Protein AF-A0A6I0V7T2-F1 (afdb_monomer_lite)

Secondary structure (DSSP, 8-state):
-----PEEE---HHHHHHHHHHHHHHHTT--SHHHHHHHHHHHHHGGGS-HHHHHHHHHHHHHHHHTT-TTTHHHHHHHHHHHHHPPP----SEEE-HHHHHHHHHHHHHHHTTS--HHHHHHHHS--TTS-HHHHHHHHHHHHHTT-SPTTPPPPSS------S----HHHHHHHHHHHHT--

Sequence (184 aa):
MTEKKRTLLDIDPADRARLLASATAYAAGRRTYVVGAVSDVIAANAGRLDAAAREALTDAIRPAADAGDPIDAPAWTRALAALETAAPDGSDGLDGSPVDLRILLFCAFRHDMGGDAGLWTRLLDDPPEEIDGQWRAISARDLYEAGYAPQGAPEPPIQHLEPLGDAGDPAWADVYMALVGGGR

Radius of gyration: 17.02 Å; chains: 1; bounding box: 51×34×42 Å

Organism: Bifidobacterium adolescentis (NCBI:txid1680)

Foldseek 3Di:
DDPPPWAFAFDAQVLVLLLLLQLLLLLQPPLDPLLQLSLVQLLVCLLAHDPVSLVSSLVSLVVSLVVVDVRRNVSSVSSNVSNVDPHHDNDGGTTHDLVSVLSSNVSSLLSCVVHDCVSLVVCLVPPDPSCDLVSLLVSLQSCQQAQLADVPHDDRPDDDHDHPHHPPDVSSNVSSCSSRVVND

Structure (mmCIF, N/CA/C/O backbone):
data_AF-A0A6I0V7T2-F1
#
_entry.id   AF-A0A6I0V7T2-F1
#
loop_
_atom_site.group_PDB
_atom_site.id
_atom_site.type_symbol
_atom_site.label_atom_id
_atom_site.label_alt_id
_atom_site.label_comp_id
_atom_site.label_asym_id
_atom_site.label_entity_id
_atom_site.label_seq_id
_atom_site.pdbx_PDB_ins_code
_atom_site.Cartn_x
_atom_site.Cartn_y
_atom_site.Cartn_z
_atom_site.occupancy
_atom_site.B_iso_or_equiv
_atom_site.auth_seq_id
_atom_site.auth_comp_id
_atom_site.auth_asym_id
_atom_site.auth_atom_id
_atom_site.pdbx_PDB_model_num
ATOM 1 N N . MET A 1 1 ? -30.553 -6.649 -2.762 1.00 31.23 1 MET A N 1
ATOM 2 C CA . MET A 1 1 ? -29.309 -6.251 -2.081 1.00 31.23 1 MET A CA 1
ATOM 3 C C . MET A 1 1 ? -28.255 -7.219 -2.580 1.00 31.23 1 MET A C 1
ATOM 5 O O . MET A 1 1 ? -28.242 -8.361 -2.153 1.00 31.23 1 MET A O 1
ATOM 9 N N . THR A 1 2 ? -27.537 -6.851 -3.635 1.00 33.28 2 THR A N 1
ATOM 10 C CA . THR A 1 2 ? -26.482 -7.693 -4.207 1.00 33.28 2 THR A CA 1
ATOM 11 C C . THR A 1 2 ? -25.285 -7.555 -3.283 1.00 33.28 2 THR A C 1
ATOM 13 O O . THR A 1 2 ? -24.769 -6.447 -3.134 1.00 33.28 2 THR A O 1
ATOM 16 N N . GLU A 1 3 ? -24.885 -8.635 -2.614 1.00 36.31 3 GLU A N 1
ATOM 17 C CA . GLU A 1 3 ? -23.577 -8.690 -1.966 1.00 36.31 3 GLU A CA 1
ATOM 18 C C . GLU A 1 3 ? -22.543 -8.290 -3.022 1.00 36.31 3 GLU A C 1
ATOM 20 O O . GLU A 1 3 ? -22.391 -8.958 -4.048 1.00 36.31 3 GLU A O 1
ATOM 25 N N . LYS A 1 4 ? -21.891 -7.136 -2.831 1.00 42.34 4 LYS A N 1
ATOM 26 C CA . LYS A 1 4 ? -20.688 -6.809 -3.593 1.00 42.34 4 LYS A CA 1
ATOM 27 C C . LYS A 1 4 ? -19.729 -7.956 -3.313 1.00 42.34 4 LYS A C 1
ATOM 29 O O . LYS A 1 4 ? -19.344 -8.137 -2.162 1.00 42.34 4 LYS A O 1
ATOM 34 N N . LYS A 1 5 ? -19.397 -8.732 -4.344 1.00 41.09 5 LYS A N 1
ATOM 35 C CA . LYS A 1 5 ? -18.365 -9.766 -4.295 1.00 41.09 5 LYS A CA 1
ATOM 36 C C . LYS A 1 5 ? -17.092 -9.074 -3.795 1.00 41.09 5 LYS A C 1
ATOM 38 O O . LYS A 1 5 ? -16.483 -8.303 -4.533 1.00 41.09 5 LYS A O 1
ATOM 43 N N . ARG A 1 6 ? -16.792 -9.222 -2.504 1.00 52.28 6 ARG A N 1
ATOM 44 C CA . ARG A 1 6 ? -15.553 -8.725 -1.908 1.00 52.28 6 ARG A CA 1
ATOM 45 C C . ARG A 1 6 ? -14.424 -9.415 -2.652 1.00 52.28 6 ARG A C 1
ATOM 47 O O . ARG A 1 6 ? -14.445 -10.637 -2.789 1.00 52.28 6 ARG A O 1
ATOM 54 N N . THR A 1 7 ? -13.564 -8.612 -3.262 1.00 61.31 7 THR A N 1
ATOM 55 C CA . THR A 1 7 ? -12.438 -9.125 -4.037 1.00 61.31 7 THR A CA 1
ATOM 56 C C . THR A 1 7 ? -11.318 -9.325 -3.033 1.00 61.31 7 THR A C 1
ATOM 58 O O . THR A 1 7 ? -11.009 -8.417 -2.265 1.00 61.31 7 THR A O 1
ATOM 61 N N . LEU A 1 8 ? -10.845 -10.563 -2.936 1.00 73.19 8 LEU A N 1
ATOM 62 C CA . LEU A 1 8 ? -9.802 -10.956 -2.006 1.00 73.19 8 LEU A CA 1
ATOM 63 C C . LEU A 1 8 ? -8.511 -11.064 -2.805 1.00 73.19 8 LEU A C 1
ATOM 65 O O . LEU A 1 8 ? -8.434 -11.895 -3.708 1.00 73.19 8 LEU A O 1
ATOM 69 N N . LEU A 1 9 ? -7.521 -10.249 -2.462 1.00 82.38 9 LEU A N 1
ATOM 70 C CA . LEU A 1 9 ? -6.174 -10.411 -2.989 1.00 82.38 9 LEU A CA 1
ATOM 71 C C . LEU A 1 9 ? -5.479 -11.510 -2.173 1.00 82.38 9 LEU A C 1
ATOM 73 O O . LEU A 1 9 ? -5.343 -11.384 -0.952 1.00 82.38 9 LEU A O 1
ATOM 77 N N . ASP A 1 10 ? -5.129 -12.613 -2.833 1.00 86.75 10 ASP A N 1
ATOM 78 C CA . ASP A 1 10 ? -4.560 -13.806 -2.198 1.00 86.75 10 ASP A CA 1
ATOM 79 C C . ASP A 1 10 ? -3.073 -13.594 -1.888 1.00 86.75 10 ASP A C 1
ATOM 81 O O . ASP A 1 10 ? -2.231 -13.595 -2.782 1.00 86.75 10 ASP A O 1
ATOM 85 N N . ILE A 1 11 ? -2.768 -13.342 -0.616 1.00 88.94 11 ILE A N 1
ATOM 86 C CA . ILE A 1 11 ? -1.415 -13.109 -0.104 1.00 88.94 11 ILE A CA 1
ATOM 87 C C . ILE A 1 11 ? -1.279 -13.664 1.305 1.00 88.94 11 ILE A C 1
ATOM 89 O O . ILE A 1 11 ? -2.248 -13.723 2.075 1.00 88.94 11 ILE A O 1
ATOM 93 N N . ASP A 1 12 ? -0.044 -14.006 1.661 1.00 89.94 12 ASP A N 1
ATOM 94 C CA . ASP A 1 12 ? 0.271 -14.445 3.009 1.00 89.94 12 ASP A CA 1
ATOM 95 C C . ASP A 1 12 ? 0.157 -13.293 4.039 1.00 89.94 12 ASP A C 1
ATOM 97 O O . ASP A 1 12 ? 0.151 -12.104 3.688 1.00 89.94 12 ASP A O 1
ATOM 101 N N . PRO A 1 13 ? 0.044 -13.615 5.342 1.00 91.56 13 PRO A N 1
ATOM 102 C CA . PRO A 1 13 ? -0.099 -12.604 6.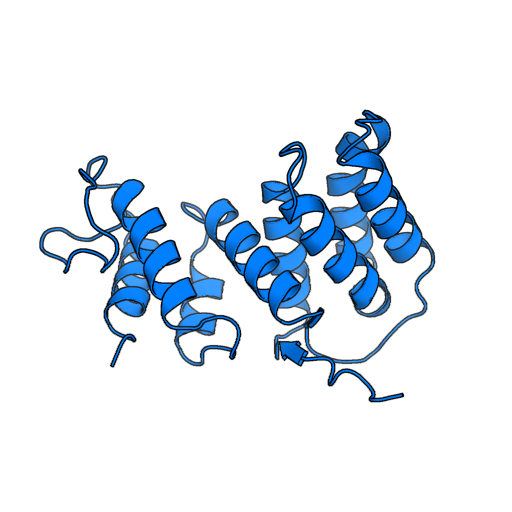387 1.00 91.56 13 PRO A CA 1
ATOM 103 C C . PRO A 1 13 ? 1.062 -11.602 6.490 1.00 91.56 13 PRO A C 1
ATOM 105 O O . PRO A 1 13 ? 0.829 -10.452 6.874 1.00 91.56 13 PRO A O 1
ATOM 108 N N . ALA A 1 14 ? 2.292 -12.012 6.168 1.00 91.94 14 ALA A N 1
ATOM 109 C CA . ALA A 1 14 ? 3.466 -11.148 6.258 1.00 91.94 14 ALA A CA 1
ATOM 110 C C . ALA A 1 14 ? 3.476 -10.129 5.111 1.00 91.94 14 ALA A C 1
ATOM 112 O O . ALA A 1 14 ? 3.674 -8.934 5.345 1.00 91.94 14 ALA A O 1
ATOM 113 N N . ASP A 1 15 ? 3.166 -10.580 3.898 1.00 93.00 15 ASP A N 1
ATOM 114 C CA . ASP A 1 15 ? 3.016 -9.730 2.721 1.00 93.00 15 ASP A CA 1
ATOM 115 C C . ASP A 1 15 ? 1.838 -8.765 2.883 1.00 93.00 15 ASP A C 1
ATOM 117 O O . ASP A 1 15 ? 1.954 -7.586 2.542 1.00 93.00 15 ASP A O 1
ATOM 121 N N . ARG A 1 16 ? 0.738 -9.206 3.509 1.00 95.06 16 ARG A N 1
ATOM 122 C CA . ARG A 1 16 ? -0.381 -8.327 3.881 1.00 95.06 16 ARG A CA 1
ATOM 123 C C . ARG A 1 16 ? 0.061 -7.195 4.800 1.00 95.06 16 ARG A C 1
ATOM 125 O O . ARG A 1 16 ? -0.236 -6.033 4.521 1.00 95.06 16 ARG A O 1
ATOM 132 N N . ALA A 1 17 ? 0.746 -7.520 5.895 1.00 95.94 17 ALA A N 1
ATOM 133 C CA . ALA A 1 17 ? 1.221 -6.515 6.842 1.00 95.94 17 ALA A CA 1
ATOM 134 C C . ALA A 1 17 ? 2.198 -5.536 6.172 1.00 95.94 17 ALA A C 1
ATOM 136 O O . ALA A 1 17 ? 2.074 -4.322 6.349 1.00 95.94 17 ALA A O 1
ATOM 137 N N . ARG A 1 18 ? 3.113 -6.054 5.344 1.00 95.50 18 ARG A N 1
ATOM 138 C CA . ARG A 1 18 ? 4.071 -5.252 4.579 1.00 95.50 18 ARG A CA 1
ATOM 139 C C . ARG A 1 18 ? 3.386 -4.306 3.593 1.00 95.50 18 ARG A C 1
ATOM 141 O O . ARG A 1 18 ? 3.686 -3.117 3.615 1.00 95.50 18 ARG A O 1
ATOM 148 N N . LEU A 1 19 ? 2.448 -4.792 2.776 1.00 96.94 19 LEU A N 1
ATOM 149 C CA . LEU A 1 19 ? 1.720 -3.957 1.812 1.00 96.94 19 LEU A CA 1
ATOM 150 C C . LEU A 1 19 ? 0.963 -2.822 2.502 1.00 96.94 19 LEU A C 1
ATOM 152 O O . LEU A 1 19 ? 1.024 -1.677 2.052 1.00 96.94 19 LEU A O 1
ATOM 156 N N . LEU A 1 20 ? 0.277 -3.122 3.609 1.00 98.06 20 LEU A N 1
ATOM 157 C CA . LEU A 1 20 ? -0.433 -2.106 4.383 1.00 98.06 20 LEU A CA 1
ATOM 158 C C . LEU A 1 20 ? 0.538 -1.075 4.967 1.00 98.06 20 LEU A C 1
ATOM 160 O O . LEU A 1 20 ? 0.247 0.120 4.913 1.00 98.06 20 LEU A O 1
ATOM 164 N N . ALA A 1 21 ? 1.694 -1.506 5.478 1.00 97.69 21 ALA A N 1
ATOM 165 C CA . ALA A 1 21 ? 2.711 -0.605 6.013 1.00 97.69 21 ALA A CA 1
ATOM 166 C C . ALA A 1 21 ? 3.282 0.323 4.928 1.00 97.69 21 ALA A C 1
ATOM 168 O O . ALA A 1 21 ? 3.245 1.545 5.095 1.00 97.69 21 ALA A O 1
ATOM 169 N N . SER A 1 22 ? 3.720 -0.226 3.791 1.00 98.00 22 SER A N 1
ATOM 170 C CA . SER A 1 22 ? 4.265 0.556 2.675 1.00 98.00 22 SER A CA 1
ATOM 171 C C . SER A 1 22 ? 3.238 1.533 2.101 1.00 98.00 22 SER A C 1
ATOM 173 O O . SER A 1 22 ? 3.535 2.711 1.890 1.00 98.00 22 SER A O 1
ATOM 175 N N . ALA A 1 23 ? 1.993 1.087 1.904 1.00 98.25 23 ALA A N 1
ATOM 176 C CA . ALA A 1 23 ? 0.929 1.958 1.415 1.00 98.25 23 ALA A CA 1
ATOM 177 C C . ALA A 1 23 ? 0.589 3.080 2.406 1.00 98.25 23 ALA A C 1
ATOM 179 O O . ALA A 1 23 ? 0.373 4.220 1.989 1.00 98.25 23 ALA A O 1
ATOM 180 N N . THR A 1 24 ? 0.583 2.782 3.709 1.00 98.19 24 THR A N 1
ATOM 181 C CA . THR A 1 24 ? 0.372 3.780 4.769 1.00 98.19 24 THR A CA 1
ATOM 182 C C . THR A 1 24 ? 1.477 4.827 4.757 1.00 98.19 24 THR A C 1
ATOM 184 O O . THR A 1 24 ? 1.182 6.022 4.734 1.00 98.19 24 THR A O 1
ATOM 187 N N . ALA A 1 25 ? 2.739 4.395 4.701 1.00 96.50 25 ALA A N 1
ATOM 188 C CA . ALA A 1 25 ? 3.891 5.288 4.654 1.00 96.50 25 ALA A CA 1
ATOM 189 C C . ALA A 1 25 ? 3.869 6.194 3.412 1.00 96.50 25 ALA A C 1
ATOM 191 O O . ALA A 1 25 ? 4.212 7.373 3.498 1.00 96.50 25 ALA A O 1
ATOM 192 N N . TYR A 1 26 ? 3.407 5.681 2.267 1.00 96.00 26 TYR A N 1
ATOM 193 C CA . TYR A 1 26 ? 3.203 6.498 1.072 1.00 96.00 26 TYR A CA 1
ATOM 194 C C . TYR A 1 26 ? 2.081 7.529 1.227 1.00 96.00 26 TYR A C 1
ATOM 196 O O . TYR A 1 26 ? 2.205 8.661 0.748 1.00 96.00 26 TYR A O 1
ATOM 204 N N . ALA A 1 27 ? 0.948 7.106 1.793 1.00 95.88 27 ALA A N 1
ATOM 205 C CA . ALA A 1 27 ? -0.288 7.877 1.829 1.00 95.88 27 ALA A CA 1
ATOM 206 C C . ALA A 1 27 ? -0.276 8.964 2.913 1.00 95.88 27 ALA A C 1
ATOM 208 O O . ALA A 1 27 ? -0.905 10.010 2.729 1.00 95.88 27 ALA A O 1
ATOM 209 N N . ALA A 1 28 ? 0.435 8.739 4.019 1.00 90.19 28 ALA A N 1
ATOM 210 C CA . ALA A 1 28 ? 0.504 9.661 5.144 1.00 90.19 28 ALA A CA 1
ATOM 211 C C . ALA A 1 28 ? 0.914 11.081 4.702 1.00 90.19 28 ALA A C 1
ATOM 213 O O . ALA A 1 28 ? 1.941 11.293 4.058 1.00 90.19 28 ALA A O 1
ATOM 214 N N . GLY A 1 29 ? 0.080 12.074 5.033 1.00 82.50 29 GLY A N 1
ATOM 215 C CA . GLY A 1 29 ? 0.330 13.493 4.753 1.00 82.50 29 GLY A CA 1
ATOM 216 C C . GLY A 1 29 ? 0.114 13.936 3.300 1.00 82.50 29 GLY A C 1
ATOM 217 O O . GLY A 1 29 ? 0.312 15.116 2.987 1.00 82.50 29 GLY A O 1
ATOM 218 N N . ARG A 1 30 ? -0.308 13.036 2.398 1.00 88.62 30 ARG A N 1
ATOM 219 C CA . ARG A 1 30 ? -0.533 13.390 0.988 1.00 88.62 30 ARG A CA 1
ATOM 220 C C . ARG A 1 30 ? -1.806 14.192 0.745 1.00 88.62 30 ARG A C 1
ATOM 222 O O . ARG A 1 30 ? -1.837 14.884 -0.269 1.00 88.62 30 ARG A O 1
ATOM 229 N N . ARG A 1 31 ? -2.818 14.152 1.624 1.00 89.06 31 ARG A N 1
ATOM 230 C CA . ARG A 1 31 ? -4.053 14.954 1.484 1.00 89.06 31 ARG A CA 1
ATOM 231 C C . ARG A 1 31 ? -4.784 14.724 0.161 1.00 89.06 31 ARG A C 1
ATOM 233 O O . ARG A 1 31 ? -5.211 15.660 -0.513 1.00 89.06 31 ARG A O 1
ATOM 240 N N . THR A 1 32 ? -4.900 13.458 -0.241 1.00 91.12 32 THR A N 1
ATOM 241 C CA . THR A 1 32 ? -5.579 13.053 -1.485 1.00 91.12 32 THR A CA 1
ATOM 242 C C . THR A 1 32 ? -6.436 11.805 -1.284 1.00 91.12 32 THR A C 1
ATOM 244 O O . THR A 1 32 ? -6.389 11.163 -0.238 1.00 91.12 32 THR A O 1
ATOM 247 N N . TYR A 1 33 ? -7.186 11.425 -2.323 1.00 90.44 33 TYR A N 1
ATOM 248 C CA . TYR A 1 33 ? -8.061 10.247 -2.342 1.00 90.44 33 TYR A CA 1
ATOM 249 C C . TYR A 1 33 ? -7.377 8.936 -1.911 1.00 90.44 33 TYR A C 1
ATOM 251 O O . TYR A 1 33 ? -8.059 8.031 -1.434 1.00 90.44 33 TYR A O 1
ATOM 259 N N . VAL A 1 34 ? -6.048 8.834 -2.033 1.00 95.38 34 VAL A N 1
ATOM 260 C CA . VAL A 1 34 ? -5.292 7.641 -1.620 1.00 95.38 34 VAL A CA 1
ATOM 261 C C . VAL A 1 34 ? -5.404 7.367 -0.121 1.00 95.38 34 VAL A C 1
ATOM 263 O O . VAL A 1 34 ? -5.390 6.213 0.286 1.00 95.38 34 VAL A O 1
ATOM 266 N N . VAL A 1 35 ? -5.572 8.414 0.693 1.00 96.31 35 VAL A N 1
ATOM 267 C CA . VAL A 1 35 ? -5.723 8.298 2.149 1.00 96.31 35 VAL A CA 1
ATOM 268 C C . VAL A 1 35 ? -7.022 7.580 2.505 1.00 96.31 35 VAL A C 1
ATOM 270 O O . VAL A 1 35 ? -7.019 6.692 3.353 1.00 96.31 35 VAL A O 1
ATOM 273 N N . GLY A 1 36 ? -8.116 7.907 1.810 1.00 96.00 36 GLY A N 1
ATOM 274 C CA . GLY A 1 36 ? -9.393 7.210 1.968 1.00 96.00 36 GLY A CA 1
ATOM 275 C C . GLY A 1 36 ? -9.285 5.732 1.598 1.00 96.00 36 GLY A C 1
ATOM 276 O O . GLY A 1 36 ? -9.615 4.882 2.417 1.00 96.00 36 GLY A O 1
ATOM 277 N N . ALA A 1 37 ? -8.743 5.436 0.413 1.00 96.88 37 ALA A N 1
ATOM 278 C CA . ALA A 1 37 ? -8.587 4.064 -0.073 1.00 96.88 37 ALA A CA 1
ATOM 279 C C . ALA A 1 37 ? -7.725 3.199 0.864 1.00 96.88 37 ALA A C 1
ATOM 281 O O . ALA A 1 37 ? -8.128 2.104 1.251 1.00 96.88 37 ALA A O 1
ATOM 282 N N . VAL A 1 38 ? -6.554 3.700 1.273 1.00 98.25 38 VAL A N 1
ATOM 283 C CA . VAL A 1 38 ? -5.649 2.968 2.171 1.00 98.25 38 VAL A CA 1
ATOM 284 C C . VAL A 1 38 ? -6.276 2.785 3.555 1.00 98.25 38 VAL A C 1
ATOM 286 O O . VAL A 1 38 ? -6.237 1.681 4.094 1.00 98.25 38 VAL A O 1
ATOM 289 N N . SER A 1 39 ? -6.910 3.824 4.112 1.00 97.81 39 SER A N 1
ATOM 290 C CA . SER A 1 39 ? -7.623 3.729 5.393 1.00 97.81 39 SER A CA 1
ATOM 291 C C . SER A 1 39 ? -8.736 2.678 5.365 1.00 97.81 39 SER A C 1
ATOM 293 O O . SER A 1 39 ? -8.825 1.858 6.280 1.00 97.81 39 SER A O 1
ATOM 295 N N . ASP A 1 40 ? -9.554 2.660 4.311 1.00 97.62 40 ASP A N 1
ATOM 296 C CA . ASP A 1 40 ? -10.683 1.738 4.208 1.00 97.62 40 ASP A CA 1
ATOM 297 C C . ASP A 1 40 ? -10.205 0.276 4.093 1.00 97.62 40 ASP A C 1
ATOM 299 O O . ASP A 1 40 ? -10.788 -0.609 4.726 1.00 97.62 40 ASP A O 1
ATOM 303 N N . VAL A 1 41 ? -9.097 0.015 3.383 1.00 98.00 41 VAL A N 1
ATOM 304 C CA . VAL A 1 41 ? -8.484 -1.327 3.335 1.00 98.00 41 VAL A CA 1
ATOM 305 C C . VAL A 1 41 ? -7.889 -1.720 4.691 1.00 98.00 41 VAL A C 1
ATOM 307 O O . VAL A 1 41 ? -8.094 -2.848 5.142 1.00 98.00 41 VAL A O 1
ATOM 310 N N . ILE A 1 42 ? -7.208 -0.810 5.395 1.00 98.19 42 ILE A N 1
ATOM 311 C CA . ILE A 1 42 ? -6.698 -1.083 6.751 1.00 98.19 42 ILE A CA 1
ATOM 312 C C . ILE A 1 42 ? -7.850 -1.426 7.696 1.00 98.19 42 ILE A C 1
ATOM 314 O O . ILE A 1 42 ? -7.790 -2.434 8.400 1.00 98.19 42 ILE A O 1
ATOM 318 N N . ALA A 1 43 ? -8.924 -0.637 7.675 1.00 97.94 43 ALA A N 1
ATOM 319 C CA . ALA A 1 43 ? -10.085 -0.863 8.524 1.00 97.94 43 ALA A CA 1
ATOM 320 C C . ALA A 1 43 ? -10.764 -2.211 8.234 1.00 97.94 43 ALA A C 1
ATOM 322 O O . ALA A 1 43 ? -11.142 -2.919 9.169 1.00 97.94 43 ALA A O 1
ATOM 323 N N . ALA A 1 44 ? -10.874 -2.598 6.958 1.00 96.88 44 ALA A N 1
ATOM 324 C CA . ALA A 1 44 ? -11.450 -3.881 6.554 1.00 96.88 44 ALA A CA 1
ATOM 325 C C . ALA A 1 44 ? -10.617 -5.092 7.008 1.00 96.88 44 ALA A C 1
ATOM 327 O O . ALA A 1 44 ? -11.177 -6.157 7.262 1.00 96.88 44 ALA A O 1
ATOM 328 N N . ASN A 1 45 ? -9.297 -4.931 7.140 1.00 97.44 45 ASN A N 1
ATOM 329 C CA . ASN A 1 45 ? -8.372 -6.023 7.451 1.00 97.44 45 ASN A CA 1
ATOM 330 C C . ASN A 1 45 ? -7.832 -5.994 8.882 1.00 97.44 45 ASN A C 1
ATOM 332 O O . ASN A 1 45 ? -7.097 -6.905 9.256 1.00 97.44 45 ASN A O 1
ATOM 336 N N . ALA A 1 46 ? -8.209 -5.009 9.702 1.00 97.75 46 ALA A N 1
ATOM 337 C CA . ALA A 1 46 ? -7.714 -4.852 11.068 1.00 97.75 46 ALA A CA 1
ATOM 338 C C . ALA A 1 46 ? -7.825 -6.147 11.893 1.00 97.75 46 ALA A C 1
ATOM 340 O O . ALA A 1 46 ? -6.882 -6.523 12.587 1.00 97.75 46 ALA A O 1
ATOM 341 N N . GLY A 1 47 ? -8.932 -6.884 11.745 1.00 97.12 47 GLY A N 1
ATOM 342 C CA . GLY A 1 47 ? -9.163 -8.177 12.399 1.00 97.12 47 GLY A CA 1
ATOM 343 C C . GLY A 1 47 ? -8.115 -9.250 12.077 1.00 97.12 47 GLY A C 1
ATOM 344 O O . GLY A 1 47 ? -7.799 -10.064 12.943 1.00 97.12 47 GLY A O 1
ATOM 345 N N . ARG A 1 48 ? -7.542 -9.206 10.869 1.00 96.25 48 ARG A N 1
ATOM 346 C CA . ARG A 1 48 ? -6.600 -10.192 10.306 1.00 96.25 48 ARG A CA 1
ATOM 347 C C . ARG A 1 48 ? -5.136 -9.894 10.611 1.00 96.25 48 ARG A C 1
ATOM 349 O O . ARG A 1 48 ? -4.251 -10.658 10.224 1.00 96.25 48 ARG A O 1
ATOM 356 N N . LEU A 1 49 ? -4.863 -8.755 11.236 1.00 97.00 49 LEU A N 1
ATOM 357 C CA . LEU A 1 49 ? -3.517 -8.345 11.606 1.00 97.00 49 LEU A CA 1
ATOM 358 C C . LEU A 1 49 ? -3.170 -8.869 12.992 1.00 97.00 49 LEU A C 1
ATOM 360 O O . LEU A 1 49 ? -3.990 -8.798 13.915 1.00 97.00 49 LEU A O 1
ATOM 364 N N . ASP A 1 50 ? -1.937 -9.353 13.133 1.00 95.31 50 ASP A N 1
ATOM 365 C CA . ASP A 1 50 ? -1.373 -9.656 14.440 1.00 95.31 50 ASP A CA 1
ATOM 366 C C . ASP A 1 50 ? -1.123 -8.374 15.253 1.00 95.31 50 ASP A C 1
ATOM 368 O O . ASP A 1 50 ? -1.247 -7.248 14.761 1.00 95.31 50 ASP A O 1
ATOM 372 N N . ALA A 1 51 ? -0.795 -8.545 16.534 1.00 95.50 51 ALA A N 1
ATOM 373 C CA . ALA A 1 51 ? -0.599 -7.421 17.441 1.00 95.50 51 ALA A CA 1
ATOM 374 C C . ALA A 1 51 ? 0.535 -6.482 16.993 1.00 95.50 51 ALA A C 1
ATOM 376 O O . ALA A 1 51 ? 0.382 -5.268 17.105 1.00 95.50 51 ALA A O 1
ATOM 377 N N . ALA A 1 52 ? 1.629 -7.025 16.450 1.00 96.62 52 ALA A N 1
ATOM 378 C CA . ALA A 1 52 ? 2.789 -6.236 16.043 1.00 96.62 52 ALA A CA 1
ATOM 379 C C . ALA A 1 52 ? 2.482 -5.387 14.800 1.00 96.62 52 ALA A C 1
ATOM 381 O O . ALA A 1 52 ? 2.808 -4.203 14.759 1.00 96.62 52 ALA A O 1
ATOM 382 N N . ALA A 1 53 ? 1.796 -5.960 13.809 1.00 97.06 53 ALA A N 1
ATOM 383 C CA . ALA A 1 53 ? 1.348 -5.242 12.623 1.00 97.06 53 ALA A CA 1
ATOM 384 C C . ALA A 1 53 ? 0.316 -4.157 12.973 1.00 97.06 53 ALA A C 1
ATOM 386 O O . ALA A 1 53 ? 0.382 -3.050 12.434 1.00 97.06 53 ALA A O 1
ATOM 387 N N . ARG A 1 54 ? -0.614 -4.440 13.901 1.00 97.88 54 ARG A N 1
ATOM 388 C CA . ARG A 1 54 ? -1.572 -3.435 14.393 1.00 97.88 54 ARG A CA 1
ATOM 389 C C . ARG A 1 54 ? -0.870 -2.275 15.089 1.00 97.88 54 ARG A C 1
ATOM 391 O O . ARG A 1 54 ? -1.220 -1.126 14.824 1.00 97.88 54 ARG A O 1
ATOM 398 N N . GLU A 1 55 ? 0.099 -2.562 15.954 1.00 97.75 55 GLU A N 1
ATOM 399 C CA . GLU A 1 55 ? 0.888 -1.545 16.657 1.00 97.75 55 GLU A CA 1
ATOM 400 C C . GLU A 1 55 ? 1.681 -0.684 15.665 1.00 97.75 55 GLU A C 1
ATOM 402 O O . GLU A 1 55 ? 1.531 0.536 15.661 1.00 97.75 55 GLU A O 1
ATOM 407 N N . ALA A 1 56 ? 2.408 -1.309 14.733 1.00 97.56 56 ALA A N 1
ATOM 408 C CA . ALA A 1 56 ? 3.193 -0.597 13.727 1.00 97.56 56 ALA A CA 1
ATOM 409 C C . ALA A 1 56 ? 2.338 0.327 12.838 1.00 97.56 56 ALA A C 1
ATOM 411 O O . ALA A 1 56 ? 2.715 1.473 12.589 1.00 97.56 56 ALA A O 1
ATOM 412 N N . LEU A 1 57 ? 1.170 -0.138 12.377 1.00 98.19 57 LEU A N 1
ATOM 413 C CA . LEU A 1 57 ? 0.247 0.703 11.606 1.00 98.19 57 LEU A CA 1
ATOM 414 C C . LEU A 1 57 ? -0.353 1.822 12.458 1.00 98.19 57 LEU A C 1
ATOM 416 O O . LEU A 1 57 ? -0.483 2.948 11.983 1.00 98.19 57 LEU A O 1
ATOM 420 N N . THR A 1 58 ? -0.695 1.533 13.713 1.00 97.94 58 THR A N 1
ATOM 421 C CA . THR A 1 58 ? -1.208 2.540 14.648 1.00 97.94 58 THR A CA 1
ATOM 422 C C . THR A 1 58 ? -0.202 3.675 14.818 1.00 97.94 58 THR A C 1
ATOM 424 O O . THR A 1 58 ? -0.569 4.843 14.674 1.00 97.94 58 THR A O 1
ATOM 427 N N . ASP A 1 59 ? 1.068 3.344 15.041 1.00 97.31 59 ASP A N 1
ATOM 428 C CA . ASP A 1 59 ? 2.141 4.323 15.202 1.00 97.31 59 ASP A CA 1
ATOM 429 C C . ASP A 1 59 ? 2.421 5.109 13.915 1.00 97.31 59 ASP A C 1
ATOM 431 O O . ASP A 1 59 ? 2.671 6.313 13.975 1.00 97.31 59 ASP A O 1
ATOM 435 N N . ALA A 1 60 ? 2.319 4.471 12.746 1.00 96.19 60 ALA A N 1
ATOM 436 C CA . ALA A 1 60 ? 2.484 5.145 11.458 1.00 96.19 60 ALA A CA 1
ATOM 437 C C . ALA A 1 60 ? 1.339 6.128 11.144 1.00 96.19 60 ALA A C 1
ATOM 439 O O . ALA A 1 60 ? 1.567 7.185 10.554 1.00 96.19 60 ALA A O 1
ATOM 440 N N . ILE A 1 61 ? 0.105 5.795 11.536 1.00 96.56 61 ILE A N 1
ATOM 441 C CA . ILE A 1 61 ? -1.095 6.587 11.230 1.00 96.56 61 ILE A CA 1
ATOM 442 C C . ILE A 1 61 ? -1.281 7.743 12.222 1.00 96.56 61 ILE A C 1
ATOM 444 O O . ILE A 1 61 ? -1.696 8.838 11.827 1.00 96.56 61 ILE A O 1
ATOM 448 N N . ARG A 1 62 ? -0.982 7.519 13.509 1.00 95.19 62 ARG A N 1
ATOM 449 C CA . ARG A 1 62 ? -1.286 8.454 14.604 1.00 95.19 62 ARG A CA 1
ATOM 450 C C . ARG A 1 62 ? -0.785 9.887 14.367 1.00 95.19 62 ARG A C 1
ATOM 452 O O . ARG A 1 62 ? -1.599 10.794 14.526 1.00 95.19 62 ARG A O 1
ATOM 459 N N . PRO A 1 63 ? 0.450 10.140 13.884 1.00 93.94 63 PRO A N 1
ATOM 460 C CA . PRO A 1 63 ? 0.905 11.503 13.606 1.00 93.94 63 PRO A CA 1
ATOM 461 C C . PRO A 1 63 ? 0.022 12.259 12.604 1.00 93.94 63 PRO A C 1
ATOM 463 O O . PRO A 1 63 ? -0.234 13.450 12.777 1.00 93.94 63 PRO A O 1
ATOM 466 N N . ALA A 1 64 ? -0.463 11.578 11.560 1.00 91.12 64 ALA A N 1
ATOM 467 C CA . ALA A 1 64 ? -1.321 12.186 10.546 1.00 91.12 64 ALA A CA 1
ATOM 468 C C . ALA A 1 64 ? -2.755 12.407 11.056 1.00 91.12 64 ALA A C 1
ATOM 470 O O . ALA A 1 64 ? -3.388 13.396 10.686 1.00 91.12 64 ALA A O 1
ATOM 471 N N . ALA A 1 65 ? -3.260 11.518 11.917 1.00 92.25 65 ALA A N 1
ATOM 472 C CA . ALA A 1 65 ? -4.550 11.702 12.578 1.00 92.25 65 ALA A CA 1
ATOM 473 C C . ALA A 1 65 ? -4.521 12.892 13.557 1.00 92.25 65 ALA A C 1
ATOM 475 O O . ALA A 1 65 ? -5.391 13.762 13.493 1.00 92.25 65 ALA A O 1
ATOM 476 N N . ASP A 1 66 ? -3.488 12.967 14.400 1.00 93.56 66 ASP A N 1
ATOM 477 C CA . ASP A 1 66 ? -3.337 13.986 15.448 1.00 93.56 66 ASP A CA 1
ATOM 478 C C . ASP A 1 66 ? -3.081 15.389 14.884 1.00 93.56 66 ASP A C 1
ATOM 480 O O . ASP A 1 66 ? -3.453 16.388 15.502 1.00 93.56 66 ASP A O 1
ATOM 484 N N . ALA A 1 67 ? -2.495 15.485 13.686 1.00 91.69 67 ALA A N 1
ATOM 485 C CA . ALA A 1 67 ? -2.345 16.754 12.977 1.00 91.69 67 ALA A CA 1
ATOM 486 C C . ALA A 1 67 ? -3.697 17.429 12.663 1.00 91.69 67 ALA A C 1
ATOM 488 O O . ALA A 1 67 ? -3.736 18.640 12.442 1.00 91.69 67 ALA A O 1
ATOM 489 N N . GLY A 1 68 ? -4.800 16.668 12.649 1.00 88.62 68 GLY A N 1
ATOM 490 C CA . GLY A 1 68 ? -6.154 17.206 12.528 1.00 88.62 68 GLY A CA 1
ATOM 491 C C . GLY A 1 68 ? -6.481 17.808 11.160 1.00 88.62 68 GLY A C 1
ATOM 492 O O . GLY A 1 68 ? -7.394 18.630 11.063 1.00 88.62 68 GLY A O 1
ATOM 493 N N . ASP A 1 69 ? -5.752 17.429 10.103 1.00 91.81 69 ASP A N 1
ATOM 494 C CA . ASP A 1 69 ? -6.051 17.892 8.747 1.00 91.81 69 ASP A CA 1
ATOM 495 C C . ASP A 1 69 ? -7.466 17.432 8.338 1.00 91.81 69 ASP A C 1
ATOM 497 O O . ASP A 1 69 ? -7.783 16.245 8.446 1.00 91.81 69 ASP A O 1
ATOM 501 N N . PRO A 1 70 ? -8.344 18.336 7.870 1.00 91.19 70 PRO A N 1
ATOM 502 C CA . PRO A 1 70 ? -9.746 18.010 7.622 1.00 91.19 70 PRO A CA 1
ATOM 503 C C . PRO A 1 70 ? -9.960 17.013 6.473 1.00 91.19 70 PRO A C 1
ATOM 505 O O . PRO A 1 70 ? -11.056 16.461 6.361 1.00 91.19 70 PRO A O 1
ATOM 508 N N . ILE A 1 71 ? -8.956 16.791 5.619 1.00 87.75 71 ILE A N 1
ATOM 509 C CA . ILE A 1 71 ? -9.003 15.812 4.528 1.00 87.75 71 ILE A CA 1
ATOM 510 C C . ILE A 1 71 ? -8.600 14.431 5.055 1.00 87.75 71 ILE A C 1
ATOM 512 O O . ILE A 1 71 ? -9.326 13.458 4.849 1.00 87.75 71 ILE A O 1
ATOM 516 N N . ASP A 1 72 ? -7.475 14.352 5.765 1.00 91.25 72 ASP A N 1
ATOM 517 C CA . ASP A 1 72 ? -6.864 13.073 6.146 1.00 91.25 72 ASP A CA 1
ATOM 518 C C . ASP A 1 72 ? -7.395 12.530 7.480 1.00 91.25 72 ASP A C 1
ATOM 520 O O . ASP A 1 72 ? -7.672 11.331 7.607 1.00 91.25 72 ASP A O 1
ATOM 524 N N . ALA A 1 73 ? -7.584 13.401 8.476 1.00 92.94 73 ALA A N 1
ATOM 525 C CA . ALA A 1 73 ? -7.898 12.998 9.845 1.00 92.94 73 ALA A CA 1
ATOM 526 C C . ALA A 1 73 ? -9.176 12.147 9.963 1.00 92.94 73 ALA A C 1
ATOM 528 O O . ALA A 1 73 ? -9.136 11.148 10.688 1.00 92.94 73 ALA A O 1
ATOM 529 N N . PRO A 1 74 ? -10.289 12.428 9.247 1.00 95.25 74 PRO A N 1
ATOM 530 C CA . PRO A 1 74 ? -11.478 11.580 9.322 1.00 95.25 74 PRO A CA 1
ATOM 531 C C . PRO A 1 74 ? -11.232 10.149 8.838 1.00 95.25 74 PRO A C 1
ATOM 533 O O . PRO A 1 74 ? -11.825 9.218 9.380 1.00 95.25 74 PRO A O 1
ATOM 536 N N . ALA A 1 75 ? -10.396 9.960 7.813 1.00 96.31 75 ALA A N 1
ATOM 537 C CA . ALA A 1 75 ? -10.063 8.632 7.310 1.00 96.31 75 ALA A CA 1
ATOM 538 C C . ALA A 1 75 ? -9.130 7.916 8.290 1.00 96.31 75 ALA A C 1
ATOM 540 O O . ALA A 1 75 ? -9.421 6.795 8.703 1.00 96.31 75 ALA A O 1
ATOM 541 N N . TRP A 1 76 ? -8.062 8.574 8.736 1.00 97.19 76 TRP A N 1
ATOM 542 C CA . TRP A 1 76 ? -7.113 7.969 9.668 1.00 97.19 76 TRP A CA 1
ATOM 543 C C . TRP A 1 76 ? -7.722 7.627 11.023 1.00 97.19 76 TRP A C 1
ATOM 545 O O . TRP A 1 76 ? -7.473 6.543 11.542 1.00 97.19 76 TRP A O 1
ATOM 555 N N . THR A 1 77 ? -8.620 8.464 11.539 1.00 97.00 77 THR A N 1
ATOM 556 C CA . THR A 1 77 ? -9.352 8.177 12.783 1.00 97.00 77 THR A CA 1
ATOM 557 C C . THR A 1 77 ? -10.187 6.898 12.674 1.00 97.00 77 THR A C 1
ATOM 559 O O . THR A 1 77 ? -10.233 6.111 13.618 1.00 97.00 77 THR A O 1
ATOM 562 N N . ARG A 1 78 ? -10.826 6.643 11.521 1.00 96.88 78 ARG A N 1
ATOM 563 C CA . ARG A 1 78 ? -11.585 5.398 11.308 1.00 96.88 78 ARG A CA 1
ATOM 564 C C . ARG A 1 78 ? -10.678 4.171 11.272 1.00 96.88 78 ARG A C 1
ATOM 566 O O . ARG A 1 78 ? -11.021 3.166 11.889 1.00 96.88 78 ARG A O 1
ATOM 573 N N . ALA A 1 79 ? -9.539 4.255 10.583 1.00 98.00 79 ALA A N 1
ATOM 574 C CA . ALA A 1 79 ? -8.568 3.163 10.544 1.00 98.00 79 ALA A CA 1
ATOM 575 C C . ALA A 1 79 ? -8.010 2.856 11.941 1.00 98.00 79 ALA A C 1
ATOM 577 O O . ALA A 1 79 ? -7.991 1.694 12.335 1.00 98.00 79 ALA A O 1
ATOM 578 N N . LEU A 1 80 ? -7.643 3.884 12.717 1.00 98.38 80 LEU A N 1
ATOM 579 C CA . LEU A 1 80 ? -7.185 3.725 14.102 1.00 98.38 80 LEU A CA 1
ATOM 580 C C . LEU A 1 80 ? -8.239 3.029 14.971 1.00 98.38 80 LEU A C 1
ATOM 582 O O . LEU A 1 80 ? -7.939 2.027 15.614 1.00 98.38 80 LEU A O 1
ATOM 586 N N . ALA A 1 81 ? -9.493 3.487 14.914 1.00 98.19 81 ALA A N 1
ATOM 587 C CA . ALA A 1 81 ? -10.581 2.860 15.660 1.00 98.19 81 ALA A CA 1
ATOM 588 C C . ALA A 1 81 ? -10.770 1.378 15.281 1.00 98.19 81 ALA A C 1
ATOM 590 O O . ALA A 1 81 ? -11.032 0.543 16.148 1.00 98.19 81 ALA A O 1
ATOM 591 N N . ALA A 1 82 ? -10.620 1.029 14.000 1.00 98.25 82 ALA A N 1
ATOM 592 C CA . ALA A 1 82 ? -10.692 -0.357 13.549 1.00 98.25 82 ALA A CA 1
ATOM 593 C C . ALA A 1 82 ? -9.508 -1.197 14.060 1.00 98.25 82 ALA A C 1
ATOM 595 O O . ALA A 1 82 ? -9.731 -2.291 14.573 1.00 98.25 82 ALA A O 1
ATOM 596 N N . LEU A 1 83 ? -8.274 -0.689 13.984 1.00 98.19 83 LEU A N 1
ATOM 597 C CA . LEU A 1 83 ? -7.079 -1.372 14.503 1.00 98.19 83 LEU A CA 1
ATOM 598 C C . LEU A 1 83 ? -7.204 -1.686 16.003 1.00 98.19 83 LEU A C 1
ATOM 600 O O . LEU A 1 83 ? -6.843 -2.784 16.438 1.00 98.19 83 LEU A O 1
ATOM 604 N N . GLU A 1 84 ? -7.780 -0.756 16.768 1.00 97.31 84 GLU A N 1
ATOM 605 C CA . GLU A 1 84 ? -7.996 -0.889 18.211 1.00 97.31 84 GLU A CA 1
ATOM 606 C C . GLU A 1 84 ? -9.121 -1.871 18.572 1.00 97.31 84 GLU A C 1
ATOM 608 O O . GLU A 1 84 ? -9.014 -2.591 19.565 1.00 97.31 84 GLU A O 1
ATOM 613 N N . THR A 1 85 ? -10.209 -1.910 17.793 1.00 97.00 85 THR A N 1
ATOM 614 C CA . THR A 1 85 ? -11.460 -2.575 18.217 1.00 97.00 85 THR A CA 1
ATOM 615 C C . THR A 1 85 ? -11.842 -3.817 17.414 1.00 9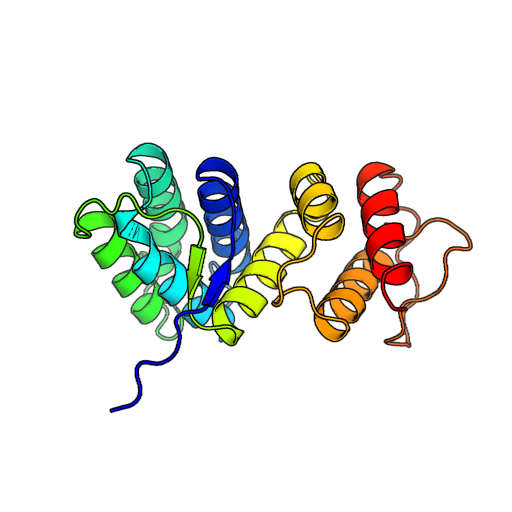7.00 85 THR A C 1
ATOM 617 O O . THR A 1 85 ? -12.729 -4.560 17.839 1.00 97.00 85 THR A O 1
ATOM 620 N N . ALA A 1 86 ? -11.198 -4.080 16.273 1.00 97.12 86 ALA A N 1
ATOM 621 C CA . ALA A 1 86 ? -11.559 -5.206 15.420 1.00 97.12 86 ALA A CA 1
ATOM 622 C C . ALA A 1 86 ? -11.336 -6.553 16.122 1.00 97.12 86 ALA A C 1
ATOM 624 O O . ALA A 1 86 ? -10.230 -6.868 16.584 1.00 97.12 86 ALA A O 1
ATOM 625 N N . ALA A 1 87 ? -12.392 -7.373 16.129 1.00 96.25 87 ALA A N 1
ATOM 626 C CA . ALA A 1 87 ? -12.327 -8.760 16.564 1.00 96.25 87 ALA A CA 1
ATOM 627 C C . ALA A 1 87 ? -11.343 -9.557 15.686 1.00 96.25 87 ALA A C 1
ATOM 629 O O . ALA A 1 87 ? -11.218 -9.252 14.497 1.00 96.25 87 ALA A O 1
ATOM 630 N N . PRO A 1 88 ? -10.651 -10.570 16.240 1.00 95.56 88 PRO A N 1
ATOM 631 C CA . PRO A 1 88 ? -9.785 -11.437 15.452 1.00 95.56 88 PRO A CA 1
ATOM 632 C C . PRO A 1 88 ? -10.532 -12.078 14.277 1.00 95.56 88 PRO A C 1
ATOM 634 O O . PRO A 1 88 ? -11.615 -12.637 14.452 1.00 95.56 88 PRO A O 1
ATOM 637 N N . ASP A 1 89 ? -9.922 -12.015 13.099 1.00 93.44 89 ASP A N 1
ATOM 638 C CA . ASP A 1 89 ? -10.387 -12.635 11.862 1.00 93.44 89 ASP A CA 1
ATOM 639 C C . ASP A 1 89 ? -9.265 -13.534 11.328 1.00 93.44 89 ASP A C 1
ATOM 641 O O . ASP A 1 89 ? -8.165 -13.066 11.053 1.00 93.44 89 ASP A O 1
ATOM 645 N N . GLY A 1 90 ? -9.537 -14.836 11.227 1.00 88.38 90 GLY A N 1
ATOM 646 C CA . GLY A 1 90 ? -8.582 -15.836 10.743 1.00 88.38 90 GLY A CA 1
ATOM 647 C C . GLY A 1 90 ? -8.578 -16.017 9.225 1.00 88.38 90 GLY A C 1
ATOM 648 O O . GLY A 1 90 ? -7.983 -16.977 8.750 1.00 88.38 90 GLY A O 1
ATOM 649 N N . SER A 1 91 ? -9.284 -15.166 8.478 1.00 88.44 91 SER A N 1
ATOM 650 C CA . SER A 1 91 ? -9.328 -15.239 7.018 1.00 88.44 91 SER A CA 1
ATOM 651 C C . SER A 1 91 ? -7.984 -14.846 6.394 1.00 88.44 91 SER A C 1
ATOM 653 O O . SER A 1 91 ? -7.343 -13.875 6.810 1.00 88.44 91 SER A O 1
ATOM 655 N N . ASP A 1 92 ? -7.586 -15.576 5.356 1.00 85.38 92 ASP A N 1
ATOM 656 C CA . ASP A 1 92 ? -6.408 -15.262 4.546 1.00 85.38 92 ASP A CA 1
ATOM 657 C C . ASP A 1 92 ? -6.649 -14.056 3.620 1.00 85.38 92 ASP A C 1
ATOM 659 O O . ASP A 1 92 ? -7.766 -13.537 3.523 1.00 85.38 92 ASP A O 1
ATOM 663 N N . GLY A 1 93 ? -5.583 -13.588 2.962 1.00 89.44 93 GLY A N 1
ATOM 664 C CA . GLY A 1 93 ? -5.626 -12.532 1.951 1.00 89.44 93 GLY A CA 1
ATOM 665 C C . GLY A 1 93 ? -5.965 -11.131 2.470 1.00 89.44 93 GLY A C 1
ATOM 666 O O . GLY A 1 93 ? -6.079 -10.882 3.678 1.00 89.44 93 GLY A O 1
ATOM 667 N N . LEU A 1 94 ? -6.112 -10.199 1.531 1.00 92.62 94 LEU A N 1
ATOM 668 C CA . LEU A 1 94 ? -6.388 -8.781 1.759 1.00 92.62 94 LEU A CA 1
ATOM 669 C C . LEU A 1 94 ? -7.745 -8.399 1.147 1.00 92.62 94 LEU A C 1
ATOM 671 O O . LEU A 1 94 ? -7.947 -8.520 -0.058 1.00 92.62 94 LEU A O 1
ATOM 675 N N . ASP A 1 95 ? -8.684 -7.966 1.990 1.00 93.38 95 ASP A N 1
ATOM 676 C CA . ASP A 1 95 ? -10.042 -7.566 1.592 1.00 93.38 95 ASP A CA 1
ATOM 677 C C . ASP A 1 95 ? -10.102 -6.081 1.214 1.00 93.38 95 ASP A C 1
ATOM 679 O O . ASP A 1 95 ? -9.497 -5.232 1.869 1.00 93.38 95 ASP A O 1
ATOM 683 N N . GLY A 1 96 ? -10.871 -5.748 0.186 1.00 93.25 96 GLY A N 1
ATOM 684 C CA . GLY A 1 96 ? -11.094 -4.373 -0.235 1.00 93.25 96 GLY A CA 1
ATOM 685 C C . GLY A 1 96 ? -11.981 -4.291 -1.469 1.00 93.25 96 GLY A C 1
ATOM 686 O O . GLY A 1 96 ? -12.351 -5.296 -2.082 1.00 93.25 96 GLY A O 1
ATOM 687 N N . SER A 1 97 ? -12.363 -3.071 -1.848 1.00 93.44 97 SER A N 1
ATOM 688 C CA . SER A 1 97 ? -12.922 -2.880 -3.185 1.00 93.44 97 SER A CA 1
ATOM 689 C C . SER A 1 97 ? -11.789 -2.962 -4.221 1.00 93.44 97 SER A C 1
ATOM 691 O O . SER A 1 97 ? -10.678 -2.530 -3.912 1.00 93.44 97 SER A O 1
ATOM 693 N N . PRO A 1 98 ? -12.041 -3.434 -5.458 1.00 91.56 98 PRO A N 1
ATOM 694 C CA . PRO A 1 98 ? -11.002 -3.492 -6.493 1.00 91.56 98 PRO A CA 1
ATOM 695 C C . PRO A 1 98 ? -10.292 -2.151 -6.726 1.00 91.56 98 PRO A C 1
ATOM 697 O O . PRO A 1 98 ? -9.101 -2.100 -7.014 1.00 91.56 98 PRO A O 1
ATOM 700 N N . VAL A 1 99 ? -11.023 -1.041 -6.576 1.00 93.25 99 VAL A N 1
ATOM 701 C CA . VAL A 1 99 ? -10.468 0.310 -6.713 1.00 93.25 99 VAL A CA 1
ATOM 702 C C . VAL A 1 99 ? -9.512 0.626 -5.565 1.00 93.25 99 VAL A C 1
ATOM 704 O O . VAL A 1 99 ? -8.407 1.104 -5.818 1.00 93.25 99 VAL A O 1
ATOM 707 N N . ASP A 1 100 ? -9.905 0.335 -4.325 1.00 96.00 100 ASP A N 1
ATOM 708 C CA . ASP A 1 100 ? -9.077 0.639 -3.155 1.00 96.00 100 ASP A CA 1
ATOM 709 C C . ASP A 1 100 ? -7.838 -0.256 -3.103 1.00 96.00 100 ASP A C 1
ATOM 711 O O . ASP A 1 100 ? -6.746 0.240 -2.838 1.00 96.00 100 ASP A O 1
ATOM 715 N N . LEU A 1 101 ? -7.980 -1.543 -3.442 1.00 96.00 101 LEU A N 1
ATOM 716 C CA . LEU A 1 101 ? -6.859 -2.481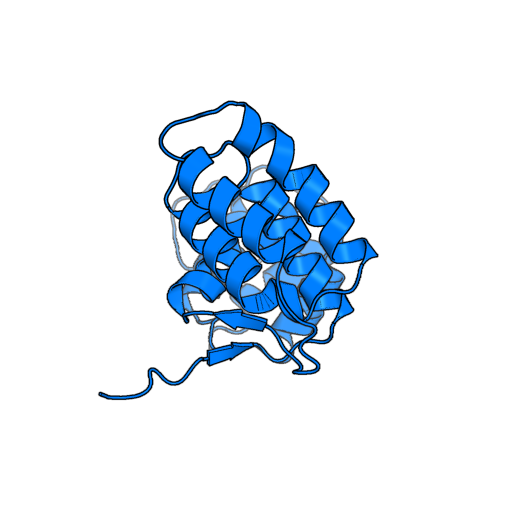 -3.546 1.00 96.00 101 LEU A CA 1
ATOM 717 C C . LEU A 1 101 ? -5.862 -2.035 -4.620 1.00 96.00 101 LEU A C 1
ATOM 719 O O . LEU A 1 101 ? -4.663 -1.971 -4.362 1.00 96.00 101 LEU A O 1
ATOM 723 N N . ARG A 1 102 ? -6.342 -1.617 -5.797 1.00 95.81 102 ARG A N 1
ATOM 724 C CA . ARG A 1 102 ? -5.480 -1.078 -6.855 1.00 95.81 102 ARG A CA 1
ATOM 725 C C . ARG A 1 102 ? -4.724 0.178 -6.412 1.00 95.81 102 ARG A C 1
ATOM 727 O O . ARG A 1 102 ? -3.536 0.322 -6.710 1.00 95.81 102 ARG A O 1
ATOM 734 N N . ILE A 1 103 ? -5.403 1.102 -5.728 1.00 96.81 103 ILE A N 1
ATOM 735 C CA . ILE A 1 103 ? -4.778 2.321 -5.194 1.00 96.81 103 ILE A CA 1
ATOM 736 C C . ILE A 1 103 ? -3.738 1.957 -4.133 1.00 96.81 103 ILE A C 1
ATOM 738 O O . ILE A 1 103 ? -2.621 2.473 -4.184 1.00 96.81 103 ILE A O 1
ATOM 742 N N . LEU A 1 104 ? -4.072 1.042 -3.223 1.00 97.81 104 LEU A N 1
ATOM 743 C CA . LEU A 1 104 ? -3.165 0.552 -2.195 1.00 97.81 104 LEU A CA 1
ATOM 744 C C . LEU A 1 104 ? -1.900 -0.061 -2.807 1.00 97.81 104 LEU A C 1
ATOM 746 O O . LEU A 1 104 ? -0.803 0.296 -2.384 1.00 97.81 104 LEU A O 1
ATOM 750 N N . LEU A 1 105 ? -2.033 -0.897 -3.842 1.00 97.38 105 LEU A N 1
ATOM 751 C CA . LEU A 1 105 ? -0.891 -1.480 -4.550 1.00 97.38 105 LEU A CA 1
ATOM 752 C C . LEU A 1 105 ? -0.004 -0.407 -5.193 1.00 97.38 105 LEU A C 1
ATOM 754 O O . LEU A 1 105 ? 1.214 -0.492 -5.084 1.00 97.38 105 LEU A O 1
ATOM 758 N N . PHE A 1 106 ? -0.573 0.640 -5.804 1.00 97.25 106 PHE A N 1
ATOM 759 C CA . PHE A 1 106 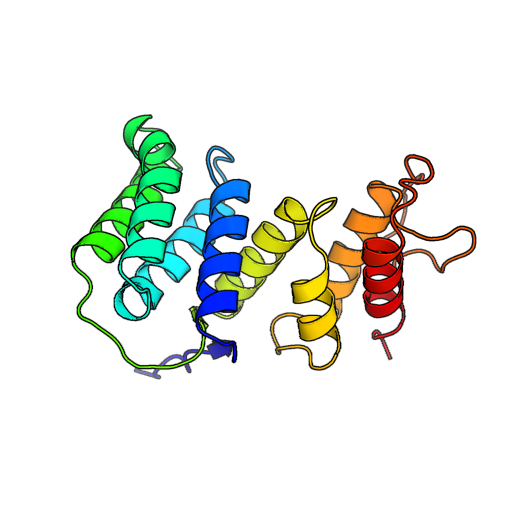? 0.235 1.760 -6.309 1.00 97.25 106 PHE A CA 1
ATOM 760 C C . PHE A 1 106 ? 0.962 2.521 -5.196 1.00 97.25 106 PHE A C 1
ATOM 762 O O . PHE A 1 106 ? 2.104 2.941 -5.384 1.00 97.25 106 PHE A O 1
ATOM 769 N N . CYS A 1 107 ? 0.300 2.745 -4.059 1.00 97.81 107 CYS A N 1
ATOM 770 C CA . CYS A 1 107 ? 0.902 3.420 -2.915 1.00 97.81 107 CYS A CA 1
ATOM 771 C C . CYS A 1 107 ? 2.068 2.610 -2.347 1.00 97.81 107 CYS A C 1
ATOM 773 O O . CYS A 1 107 ? 3.156 3.158 -2.189 1.00 97.81 107 CYS A O 1
ATOM 775 N N . ALA A 1 108 ? 1.861 1.313 -2.110 1.00 97.94 108 ALA A N 1
ATOM 776 C CA . ALA A 1 108 ? 2.915 0.420 -1.650 1.00 97.94 108 ALA A CA 1
ATOM 777 C C . ALA A 1 108 ? 4.075 0.365 -2.656 1.00 97.94 108 ALA A C 1
ATOM 779 O O . ALA A 1 108 ? 5.217 0.578 -2.265 1.00 97.94 108 ALA A O 1
ATOM 780 N N . PHE A 1 109 ? 3.786 0.193 -3.951 1.00 97.69 109 PHE A N 1
ATOM 781 C CA . PHE A 1 109 ? 4.810 0.102 -4.997 1.00 97.69 109 PHE A CA 1
ATOM 782 C C . PHE A 1 109 ? 5.713 1.330 -5.025 1.00 97.69 109 PHE A C 1
ATOM 784 O O . PHE A 1 109 ? 6.932 1.215 -4.971 1.00 97.69 109 PHE A O 1
ATOM 791 N N . ARG A 1 110 ? 5.118 2.527 -5.043 1.00 96.06 110 ARG A N 1
ATOM 792 C CA . ARG A 1 110 ? 5.880 3.781 -5.089 1.00 96.06 110 ARG A CA 1
ATOM 793 C C . ARG A 1 110 ? 6.644 4.086 -3.807 1.00 96.06 110 ARG A C 1
ATOM 795 O O . ARG A 1 110 ? 7.581 4.874 -3.859 1.00 96.06 110 ARG A O 1
ATOM 802 N N . HIS A 1 111 ? 6.216 3.552 -2.665 1.00 96.44 111 HIS A N 1
ATOM 803 C CA . HIS A 1 111 ? 7.006 3.640 -1.440 1.00 96.44 111 HIS A CA 1
ATOM 804 C C . HIS A 1 111 ? 8.196 2.690 -1.472 1.00 96.44 111 HIS A C 1
ATOM 806 O O . HIS A 1 111 ? 9.286 3.072 -1.062 1.00 96.44 111 HIS A O 1
ATOM 812 N N . ASP A 1 112 ? 7.978 1.479 -1.977 1.00 96.44 112 ASP A N 1
ATOM 813 C CA . ASP A 1 112 ? 8.989 0.432 -2.002 1.00 96.44 112 ASP A CA 1
ATOM 814 C C . ASP A 1 112 ? 10.076 0.684 -3.051 1.00 96.44 112 ASP A C 1
ATOM 816 O O . ASP A 1 112 ? 11.176 0.165 -2.889 1.00 96.44 112 ASP A O 1
ATOM 820 N N . MET A 1 113 ? 9.801 1.469 -4.102 1.00 92.94 113 MET A N 1
ATOM 821 C CA . MET A 1 113 ? 10.784 1.845 -5.127 1.00 92.94 113 MET A CA 1
ATOM 822 C C . MET A 1 113 ? 12.105 2.334 -4.509 1.00 92.94 113 MET A C 1
ATOM 824 O O . MET A 1 113 ? 12.132 3.299 -3.746 1.00 92.94 113 MET A O 1
ATOM 828 N N . GLY A 1 114 ? 13.211 1.675 -4.870 1.00 82.69 114 GLY A N 1
ATOM 829 C CA . GLY A 1 114 ? 14.545 1.928 -4.307 1.00 82.69 114 GLY A CA 1
ATOM 830 C C . GLY A 1 114 ? 14.839 1.213 -2.983 1.00 82.69 114 GLY A C 1
ATOM 831 O O . GLY A 1 114 ? 15.924 1.370 -2.427 1.00 82.69 114 GLY A O 1
ATOM 832 N N . GLY A 1 115 ? 13.883 0.431 -2.481 1.00 90.62 115 GLY A N 1
ATOM 833 C CA . GLY A 1 115 ? 14.021 -0.517 -1.381 1.00 90.62 115 GLY A CA 1
ATOM 834 C C . GLY A 1 115 ? 14.019 -1.967 -1.875 1.00 90.62 115 GLY A C 1
ATOM 835 O O . GLY A 1 115 ? 14.539 -2.281 -2.941 1.00 90.62 115 GLY A O 1
ATOM 836 N N . ASP A 1 116 ? 13.433 -2.877 -1.098 1.00 91.00 116 ASP A N 1
ATOM 837 C CA . ASP A 1 116 ? 13.387 -4.301 -1.446 1.00 91.00 116 ASP A CA 1
ATOM 838 C C . ASP A 1 116 ? 12.299 -4.618 -2.492 1.00 91.00 116 ASP A C 1
ATOM 840 O O . ASP A 1 116 ? 11.103 -4.452 -2.241 1.00 91.00 116 ASP A O 1
ATOM 844 N N . ALA A 1 117 ? 12.728 -5.144 -3.641 1.00 93.94 117 ALA A N 1
ATOM 845 C CA . ALA A 1 117 ? 11.878 -5.522 -4.768 1.00 93.94 117 ALA A CA 1
ATOM 846 C C . ALA A 1 117 ? 11.225 -6.916 -4.637 1.00 93.94 117 ALA A C 1
ATOM 848 O O . ALA A 1 117 ? 10.326 -7.242 -5.413 1.00 93.94 117 ALA A O 1
ATOM 849 N N . GLY A 1 118 ? 11.639 -7.752 -3.673 1.00 92.00 118 GLY A N 1
ATOM 850 C CA . GLY A 1 118 ? 11.304 -9.183 -3.655 1.00 92.00 118 GLY A CA 1
ATOM 851 C C . GLY A 1 118 ? 9.807 -9.512 -3.572 1.00 92.00 118 GLY A C 1
ATOM 852 O O . GLY A 1 118 ? 9.361 -10.518 -4.126 1.00 92.00 118 GLY A O 1
ATOM 853 N N . LEU A 1 119 ? 9.007 -8.664 -2.918 1.00 93.19 119 LEU A N 1
ATOM 854 C CA . LEU A 1 119 ? 7.544 -8.788 -2.923 1.00 93.19 119 LEU A CA 1
ATOM 855 C C . LEU A 1 119 ? 6.967 -8.570 -4.329 1.00 93.19 119 LEU A C 1
ATOM 857 O O . LEU A 1 119 ? 6.132 -9.346 -4.787 1.00 93.19 119 LEU A O 1
ATOM 861 N N . TRP A 1 120 ? 7.433 -7.532 -5.019 1.00 95.56 120 TRP A N 1
ATOM 862 C CA . TRP A 1 120 ? 6.930 -7.139 -6.333 1.00 95.56 120 TRP A CA 1
ATOM 863 C C . TRP A 1 120 ? 7.285 -8.153 -7.409 1.00 95.56 120 TRP A C 1
ATOM 865 O O . TRP A 1 120 ? 6.440 -8.445 -8.249 1.00 95.56 120 TRP A O 1
ATOM 875 N N . THR A 1 121 ? 8.477 -8.750 -7.343 1.00 92.56 121 THR A N 1
ATOM 876 C CA . THR A 1 121 ? 8.843 -9.874 -8.213 1.00 92.56 121 THR A CA 1
ATOM 877 C C . THR A 1 121 ? 7.845 -11.024 -8.067 1.00 92.56 121 THR A C 1
ATOM 879 O O . THR A 1 121 ? 7.264 -11.448 -9.062 1.00 92.56 121 THR A O 1
ATOM 882 N N . ARG A 1 122 ? 7.555 -11.464 -6.831 1.00 90.88 122 ARG A N 1
ATOM 883 C CA . ARG A 1 122 ? 6.598 -12.559 -6.581 1.00 90.88 122 ARG A CA 1
ATOM 884 C C . ARG A 1 122 ? 5.182 -12.229 -7.052 1.00 90.88 122 ARG A C 1
ATOM 886 O O . ARG A 1 122 ? 4.544 -13.066 -7.679 1.00 90.88 122 ARG A O 1
ATOM 893 N N . LEU A 1 123 ? 4.699 -11.013 -6.784 1.00 92.00 123 LEU A N 1
ATOM 894 C CA . LEU A 1 123 ? 3.374 -10.577 -7.236 1.00 92.00 123 LEU A CA 1
ATOM 895 C C . LEU A 1 123 ? 3.276 -10.460 -8.761 1.00 92.00 123 LEU A C 1
ATOM 897 O O . LEU A 1 123 ? 2.175 -10.496 -9.289 1.00 92.00 123 LEU A O 1
ATOM 901 N N . LEU A 1 124 ? 4.380 -10.273 -9.485 1.00 92.56 124 LEU A N 1
ATOM 902 C CA . LEU A 1 124 ? 4.355 -10.188 -10.948 1.00 92.56 124 LEU A CA 1
ATOM 903 C C . LEU A 1 124 ? 4.460 -11.551 -11.637 1.00 92.56 124 LEU A C 1
ATOM 905 O O . LEU A 1 124 ? 4.032 -11.642 -12.793 1.00 92.56 124 LEU A O 1
ATOM 909 N N . ASP A 1 125 ? 4.976 -12.570 -10.942 1.00 90.06 125 ASP A N 1
ATOM 910 C CA . ASP A 1 125 ? 5.036 -13.958 -11.418 1.00 90.06 125 ASP A CA 1
ATOM 911 C C . ASP A 1 125 ? 3.636 -14.585 -11.543 1.00 90.06 125 ASP A C 1
ATOM 913 O O . ASP A 1 125 ? 3.358 -15.263 -12.532 1.00 90.06 125 ASP A O 1
ATOM 917 N N . ASP A 1 126 ? 2.746 -14.318 -10.581 1.00 87.62 126 ASP A N 1
ATOM 918 C CA . ASP A 1 126 ? 1.326 -14.696 -10.623 1.00 87.62 126 ASP A CA 1
ATOM 919 C C . ASP A 1 126 ? 0.451 -13.486 -10.241 1.00 87.62 126 ASP A C 1
ATOM 921 O O . ASP A 1 126 ? 0.130 -13.282 -9.066 1.00 87.62 126 ASP A O 1
ATOM 925 N N . PRO A 1 127 ? 0.145 -12.599 -11.207 1.00 87.88 127 PRO A N 1
ATOM 926 C CA . PRO A 1 127 ? -0.445 -11.301 -10.917 1.00 87.88 127 PRO A CA 1
ATOM 927 C C . PRO A 1 127 ? -1.895 -11.399 -10.437 1.00 87.88 127 PRO A C 1
ATOM 929 O O . PRO A 1 127 ? -2.730 -11.962 -11.151 1.00 87.88 127 PRO A O 1
ATOM 932 N N . PRO A 1 128 ? -2.244 -10.763 -9.300 1.00 88.06 128 PRO A N 1
ATOM 933 C CA . PRO A 1 128 ? -3.639 -10.606 -8.917 1.00 88.06 128 PRO A CA 1
ATOM 934 C C . PRO A 1 128 ? -4.378 -9.727 -9.938 1.00 88.06 128 PRO A C 1
ATOM 936 O O . PRO A 1 128 ? -3.764 -8.931 -10.657 1.00 88.06 128 PRO A O 1
ATOM 939 N N . GLU A 1 129 ? -5.710 -9.837 -9.982 1.00 88.00 129 GLU A N 1
ATOM 940 C CA . GLU A 1 129 ? -6.558 -9.122 -10.952 1.00 88.00 129 GLU A CA 1
ATOM 941 C C . GLU A 1 129 ? -6.370 -7.592 -10.899 1.00 88.00 129 GLU A C 1
ATOM 943 O O . GLU A 1 129 ? -6.525 -6.904 -11.910 1.00 88.00 129 GLU A O 1
ATOM 948 N N . GLU A 1 130 ? -5.995 -7.045 -9.740 1.00 90.38 130 GLU A N 1
ATOM 949 C CA . GLU A 1 130 ? -5.717 -5.622 -9.547 1.00 90.38 130 GLU A CA 1
ATOM 950 C C . GLU A 1 130 ? -4.427 -5.136 -10.239 1.00 90.38 130 GLU A C 1
ATOM 952 O O . GLU A 1 130 ? -4.299 -3.935 -10.510 1.00 90.38 130 GLU A O 1
ATOM 957 N N . ILE A 1 131 ? -3.495 -6.042 -10.571 1.00 91.75 131 ILE A N 1
ATOM 958 C CA . ILE A 1 131 ? -2.280 -5.771 -11.362 1.00 91.75 131 ILE A CA 1
ATOM 959 C C . ILE A 1 131 ? -2.594 -5.972 -12.856 1.00 91.75 131 ILE A C 1
ATOM 961 O O . ILE A 1 131 ? -2.026 -6.803 -13.570 1.00 91.75 131 ILE A O 1
ATOM 965 N N . ASP A 1 132 ? -3.536 -5.165 -13.344 1.00 90.62 132 ASP A N 1
ATOM 966 C CA . ASP A 1 132 ? -3.948 -5.162 -14.747 1.00 90.62 132 ASP A CA 1
ATOM 967 C C . ASP A 1 132 ? -2.940 -4.441 -15.671 1.00 90.62 132 ASP A C 1
ATOM 969 O O . ASP A 1 132 ? -1.947 -3.846 -15.238 1.00 90.62 132 ASP A O 1
ATOM 973 N N . GLY A 1 133 ? -3.205 -4.457 -16.981 1.00 90.81 133 GLY A N 1
ATOM 974 C CA . GLY A 1 133 ? -2.326 -3.831 -17.976 1.00 90.81 133 GLY A CA 1
ATOM 975 C C . GLY A 1 133 ? -2.113 -2.325 -17.768 1.00 90.81 133 GLY A C 1
ATOM 976 O O . GLY A 1 133 ? -1.019 -1.818 -18.012 1.00 90.81 133 GLY A O 1
ATOM 977 N N . GLN A 1 134 ? -3.117 -1.603 -17.263 1.00 91.44 134 GLN A N 1
ATOM 978 C CA . GLN A 1 134 ? -2.969 -0.180 -16.956 1.00 91.44 134 GLN A CA 1
ATOM 979 C C . GLN A 1 134 ? -2.150 0.029 -15.673 1.00 91.44 134 GLN A C 1
ATOM 981 O O . GLN A 1 134 ? -1.385 0.990 -15.597 1.00 91.44 134 GLN A O 1
ATOM 986 N N . TRP A 1 135 ? -2.276 -0.852 -14.673 1.00 94.50 135 TRP A N 1
ATOM 987 C CA . TRP A 1 135 ? -1.434 -0.813 -13.479 1.00 94.50 135 TRP A CA 1
ATOM 988 C C . TRP A 1 135 ? 0.027 -1.012 -13.870 1.00 94.50 135 TRP A C 1
ATOM 990 O O . TRP A 1 135 ? 0.863 -0.163 -13.566 1.00 94.50 135 TRP A O 1
ATOM 1000 N N . ARG A 1 136 ? 0.302 -2.053 -14.665 1.00 94.31 136 ARG A N 1
ATOM 1001 C CA . ARG A 1 136 ? 1.640 -2.360 -15.185 1.00 94.31 136 ARG A CA 1
ATOM 1002 C C . ARG A 1 136 ? 2.239 -1.198 -15.974 1.00 94.31 136 ARG A C 1
ATOM 1004 O O . ARG A 1 136 ? 3.381 -0.825 -15.727 1.00 94.31 136 ARG A O 1
ATOM 1011 N N . ALA A 1 137 ? 1.462 -0.590 -16.870 1.00 92.19 137 ALA A N 1
ATOM 1012 C CA . ALA A 1 137 ? 1.905 0.550 -17.670 1.00 92.19 137 ALA A CA 1
ATOM 1013 C C . ALA A 1 137 ? 2.322 1.759 -16.815 1.00 92.19 137 ALA A C 1
ATOM 1015 O O . ALA A 1 137 ? 3.350 2.377 -17.085 1.00 92.19 137 ALA A O 1
ATOM 1016 N N . ILE A 1 138 ? 1.539 2.090 -15.782 1.00 93.31 138 ILE A N 1
ATOM 1017 C CA . ILE A 1 138 ? 1.829 3.215 -14.882 1.00 93.31 138 ILE A CA 1
ATOM 1018 C C . ILE A 1 138 ? 3.034 2.900 -13.988 1.00 93.31 138 ILE A C 1
ATOM 1020 O O . ILE A 1 138 ? 3.900 3.753 -13.827 1.00 93.31 138 ILE A O 1
ATOM 1024 N N . SER A 1 139 ? 3.129 1.686 -13.447 1.00 94.88 139 SER A N 1
ATOM 1025 C CA . SER A 1 139 ? 4.260 1.285 -12.601 1.00 94.88 139 SER A CA 1
ATOM 1026 C C . SER A 1 139 ? 5.573 1.210 -13.390 1.00 94.88 139 SER A C 1
ATOM 1028 O O . SER A 1 139 ? 6.606 1.663 -12.904 1.00 94.88 139 SER A O 1
ATOM 1030 N N . ALA A 1 140 ? 5.541 0.720 -14.637 1.00 93.56 140 ALA A N 1
ATOM 1031 C CA . ALA A 1 140 ? 6.704 0.731 -15.528 1.00 93.56 140 ALA A CA 1
ATOM 1032 C C . ALA A 1 140 ? 7.158 2.162 -15.830 1.00 93.56 140 ALA A C 1
ATOM 1034 O O . ALA A 1 140 ? 8.350 2.453 -15.799 1.00 93.56 140 ALA A O 1
ATOM 1035 N N . ARG A 1 141 ? 6.205 3.068 -16.070 1.00 92.19 141 ARG A N 1
ATOM 1036 C CA . ARG A 1 141 ? 6.482 4.495 -16.229 1.00 92.19 141 ARG A CA 1
ATOM 1037 C C . ARG A 1 141 ? 7.181 5.072 -14.998 1.00 92.19 141 ARG A C 1
ATOM 1039 O O . ARG A 1 141 ? 8.220 5.698 -15.149 1.00 92.19 141 ARG A O 1
ATOM 1046 N N . ASP A 1 142 ? 6.652 4.821 -13.802 1.00 92.62 142 ASP A N 1
ATOM 1047 C CA . ASP A 1 142 ? 7.231 5.338 -12.556 1.00 92.62 142 ASP A CA 1
ATOM 1048 C C . ASP A 1 142 ? 8.683 4.835 -12.356 1.00 92.62 142 ASP A C 1
ATOM 1050 O O . ASP A 1 142 ? 9.563 5.617 -11.997 1.00 92.62 142 ASP A O 1
ATOM 1054 N N . LEU A 1 143 ? 8.972 3.564 -12.673 1.00 92.62 143 LEU A N 1
ATOM 1055 C CA . LEU A 1 143 ? 10.339 3.018 -12.650 1.00 92.62 143 LEU A CA 1
ATOM 1056 C C . LEU A 1 143 ? 11.256 3.613 -13.726 1.00 92.62 143 LEU A C 1
ATOM 1058 O O . LEU A 1 143 ? 12.432 3.858 -13.459 1.00 92.62 143 LEU A O 1
ATOM 1062 N N . TYR A 1 144 ? 10.731 3.845 -14.930 1.00 89.62 144 TYR A N 1
ATOM 1063 C CA . TYR A 1 144 ? 11.475 4.473 -16.020 1.00 89.62 144 TYR A CA 1
ATOM 1064 C C . TYR A 1 144 ? 11.889 5.904 -15.656 1.00 89.62 144 TYR A C 1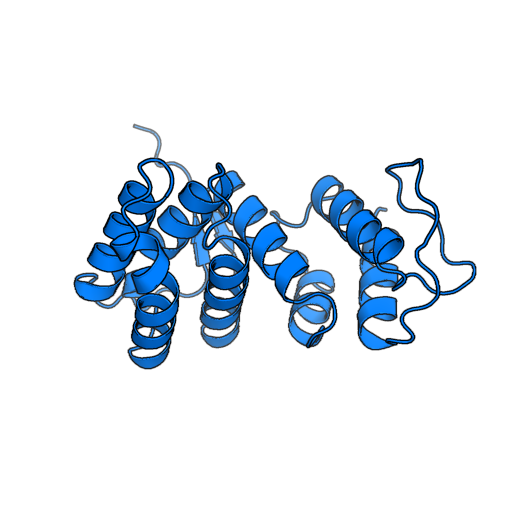
ATOM 1066 O O . TYR A 1 144 ? 13.053 6.268 -15.808 1.00 89.62 144 TYR A O 1
ATOM 1074 N N . GLU A 1 145 ? 10.957 6.699 -15.116 1.00 88.00 145 GLU A N 1
ATOM 1075 C CA . GLU A 1 145 ? 11.227 8.062 -14.637 1.00 88.00 145 GLU A CA 1
ATOM 1076 C C . GLU A 1 145 ? 12.287 8.075 -13.537 1.00 88.00 145 GLU A C 1
ATOM 1078 O O . GLU A 1 145 ? 13.148 8.950 -13.523 1.00 88.00 145 GLU A O 1
ATOM 1083 N N . ALA A 1 146 ? 12.252 7.085 -12.646 1.00 88.69 146 ALA A N 1
ATOM 1084 C CA . ALA A 1 146 ? 13.210 6.948 -11.558 1.00 88.69 146 ALA A CA 1
ATOM 1085 C C . ALA A 1 146 ? 14.569 6.350 -11.977 1.00 88.69 146 ALA A C 1
ATOM 1087 O O . ALA A 1 146 ? 15.437 6.187 -11.123 1.00 88.69 146 ALA A O 1
ATOM 1088 N N . GLY A 1 147 ? 14.777 6.039 -13.263 1.00 88.88 147 GLY A N 1
ATOM 1089 C CA . GLY A 1 147 ? 16.065 5.558 -13.774 1.00 88.88 147 GLY A CA 1
ATOM 1090 C C . GLY A 1 147 ? 16.343 4.072 -13.525 1.00 88.88 147 GLY A C 1
ATOM 1091 O O . GLY A 1 147 ? 17.486 3.638 -13.642 1.00 88.88 147 GLY A O 1
ATOM 1092 N N . TYR A 1 148 ? 15.323 3.275 -13.190 1.00 90.69 148 TYR A N 1
ATOM 1093 C CA . TYR A 1 148 ? 15.462 1.823 -12.983 1.00 90.69 148 TYR A CA 1
ATOM 1094 C C . TYR A 1 148 ? 15.349 1.009 -14.277 1.00 90.69 148 TYR A C 1
ATOM 1096 O O . TYR A 1 148 ? 15.560 -0.202 -14.268 1.00 90.69 148 TYR A O 1
ATOM 1104 N N . ALA A 1 149 ? 15.003 1.647 -15.396 1.00 88.88 149 ALA A N 1
ATOM 1105 C CA . ALA A 1 149 ? 14.951 0.982 -16.688 1.00 88.88 149 ALA A CA 1
ATOM 1106 C C . ALA A 1 149 ? 16.374 0.703 -17.211 1.00 88.88 149 ALA A C 1
ATOM 1108 O O . ALA A 1 149 ? 17.155 1.645 -17.372 1.00 88.88 149 ALA A O 1
ATOM 1109 N N . PRO A 1 150 ? 16.719 -0.557 -17.539 1.00 86.69 150 PRO A N 1
ATOM 1110 C CA . PRO A 1 150 ? 18.011 -0.874 -18.134 1.00 86.69 150 PRO A CA 1
ATOM 1111 C C . PRO A 1 150 ? 18.249 -0.122 -19.440 1.00 86.69 150 PRO A C 1
ATOM 1113 O O . PRO A 1 150 ? 17.325 0.140 -20.216 1.00 86.69 150 PRO A O 1
ATOM 1116 N N . GLN A 1 151 ? 19.516 0.149 -19.744 1.00 82.81 151 GLN A N 1
ATOM 1117 C CA . GLN A 1 151 ? 19.878 0.761 -21.016 1.00 82.81 151 GLN A CA 1
ATOM 1118 C C . GLN A 1 151 ? 19.377 -0.086 -22.200 1.00 82.81 151 GLN A C 1
ATOM 1120 O O . GLN A 1 151 ? 19.697 -1.267 -22.323 1.00 82.81 151 GLN A O 1
ATOM 1125 N N . GLY A 1 152 ? 18.613 0.541 -23.099 1.00 81.81 152 GLY A N 1
ATOM 1126 C CA . GLY A 1 152 ? 18.048 -0.116 -24.282 1.00 81.81 152 GLY A CA 1
ATOM 1127 C C . GLY A 1 152 ? 16.790 -0.950 -24.016 1.00 81.81 152 GLY A C 1
ATOM 1128 O O . GLY A 1 152 ? 16.311 -1.615 -24.936 1.00 81.81 152 GLY A O 1
ATOM 1129 N N . ALA A 1 153 ? 16.247 -0.921 -22.796 1.00 85.06 153 ALA A N 1
ATOM 1130 C CA . ALA A 1 153 ? 14.956 -1.523 -22.494 1.00 85.06 153 ALA A CA 1
ATOM 1131 C C . ALA A 1 153 ? 13.818 -0.803 -23.253 1.00 85.06 153 ALA A C 1
ATOM 1133 O O . ALA A 1 153 ? 13.952 0.377 -23.593 1.00 85.06 153 ALA A O 1
ATOM 1134 N N . PRO A 1 154 ? 12.702 -1.492 -23.559 1.00 85.31 154 PRO A N 1
ATOM 1135 C CA . PRO A 1 154 ? 11.580 -0.868 -24.255 1.00 85.31 154 PRO A CA 1
ATOM 1136 C C . PRO A 1 154 ? 10.986 0.252 -23.403 1.00 85.31 154 PRO A C 1
ATOM 1138 O O . PRO A 1 154 ? 10.873 0.093 -22.190 1.00 85.31 154 PRO A O 1
ATOM 1141 N N . GLU A 1 155 ? 10.575 1.354 -24.029 1.00 84.19 155 GLU A N 1
ATOM 1142 C CA . GLU A 1 155 ? 9.866 2.431 -23.335 1.00 84.19 155 GLU A CA 1
ATOM 1143 C C . GLU A 1 155 ? 8.485 1.961 -22.846 1.00 84.19 155 GLU A C 1
ATOM 1145 O O . GLU A 1 155 ? 7.818 1.169 -23.527 1.00 84.19 155 GLU A O 1
ATOM 1150 N N . PRO A 1 156 ? 8.018 2.457 -21.687 1.00 83.81 156 PRO A N 1
ATOM 1151 C CA . PRO A 1 156 ? 6.669 2.181 -21.225 1.00 83.81 156 PRO A CA 1
ATOM 1152 C C . PRO A 1 156 ? 5.637 2.785 -22.200 1.00 83.81 156 PRO A C 1
ATOM 1154 O O . PRO A 1 156 ? 5.885 3.811 -22.835 1.00 83.81 156 PRO A O 1
ATOM 1157 N N . PRO A 1 157 ? 4.429 2.202 -22.304 1.00 77.00 157 PRO A N 1
ATOM 1158 C CA . PRO A 1 157 ? 3.419 2.616 -23.286 1.00 77.00 157 PRO A CA 1
ATOM 1159 C C . PRO A 1 157 ? 2.807 4.006 -23.018 1.00 77.00 157 PRO A C 1
ATOM 1161 O O . PRO A 1 157 ? 2.018 4.497 -23.824 1.00 77.00 157 PRO A O 1
ATOM 1164 N N . ILE A 1 158 ? 3.149 4.646 -21.897 1.00 73.56 158 ILE A N 1
ATOM 1165 C CA . ILE A 1 158 ? 2.737 6.006 -21.540 1.00 73.56 158 ILE A CA 1
ATOM 1166 C C . ILE A 1 158 ? 3.936 6.930 -21.817 1.00 73.56 158 ILE A C 1
ATOM 1168 O O . ILE A 1 158 ? 4.904 6.921 -21.064 1.00 73.56 158 ILE A O 1
ATOM 1172 N N . GLN A 1 159 ? 3.883 7.675 -22.929 1.00 68.12 159 GLN A N 1
ATOM 1173 C CA . GLN A 1 159 ? 5.017 8.426 -23.499 1.00 68.12 159 GLN A CA 1
ATOM 1174 C C . GLN A 1 159 ? 5.231 9.837 -22.906 1.00 68.12 159 GLN A C 1
ATOM 1176 O O . GLN A 1 159 ? 4.311 10.424 -22.335 1.00 68.12 159 GLN A O 1
ATOM 1181 N N . HIS A 1 160 ? 6.436 10.378 -23.176 1.00 57.72 160 HIS A N 1
ATOM 1182 C CA . HIS A 1 160 ? 6.997 11.720 -22.883 1.00 57.72 160 HIS A CA 1
ATOM 1183 C C . HIS A 1 160 ? 7.901 11.846 -21.651 1.00 57.72 160 HIS A C 1
ATOM 1185 O O . HIS A 1 160 ? 7.739 12.777 -20.865 1.00 57.72 160 HIS A O 1
ATOM 1191 N N . LEU A 1 161 ? 8.876 10.949 -21.495 1.00 60.34 161 LEU A N 1
ATOM 1192 C CA . LEU A 1 161 ? 9.746 10.941 -20.320 1.00 60.34 161 LEU A CA 1
ATOM 1193 C C . LEU A 1 161 ? 11.211 10.835 -20.727 1.00 60.34 161 LEU A C 1
ATOM 1195 O O . LEU A 1 161 ? 11.584 9.955 -21.499 1.00 60.34 161 LEU A O 1
ATOM 1199 N N . GLU A 1 162 ? 12.037 11.732 -20.196 1.00 61.09 162 GLU A N 1
ATOM 1200 C CA . GLU A 1 162 ? 13.488 11.561 -20.198 1.00 61.09 162 GLU A CA 1
ATOM 1201 C C . GLU A 1 162 ? 13.860 10.786 -18.924 1.00 61.09 162 GLU A C 1
ATOM 1203 O O . GLU A 1 162 ? 13.485 11.223 -17.833 1.00 61.09 162 GLU A O 1
ATOM 1208 N N . PRO A 1 163 ? 14.548 9.634 -19.022 1.00 59.28 163 PRO A N 1
ATOM 1209 C CA . PRO A 1 163 ? 14.947 8.881 -17.839 1.00 59.28 163 PRO A CA 1
ATOM 1210 C C . PRO A 1 163 ? 15.948 9.698 -17.011 1.00 59.28 163 PRO A C 1
ATOM 1212 O O . PRO A 1 163 ? 16.912 10.252 -17.553 1.00 59.28 163 PRO A O 1
ATOM 1215 N N . LEU A 1 164 ? 15.741 9.769 -15.691 1.00 60.34 164 LEU A N 1
ATOM 1216 C CA . LEU A 1 164 ? 16.652 10.439 -14.759 1.00 60.34 164 LEU A CA 1
ATOM 1217 C C . LEU A 1 164 ? 17.901 9.575 -14.507 1.00 60.34 164 LEU A C 1
ATOM 1219 O O . LEU A 1 164 ? 18.099 9.058 -13.416 1.00 60.34 164 LEU A O 1
ATOM 1223 N N . GLY A 1 165 ? 18.768 9.420 -15.510 1.00 62.91 165 GLY A N 1
ATOM 1224 C CA . GLY A 1 165 ? 20.007 8.644 -15.371 1.00 62.91 165 GLY A CA 1
ATOM 1225 C C . GLY A 1 165 ? 19.786 7.161 -15.034 1.00 62.91 165 GLY A C 1
ATOM 1226 O O . GLY A 1 165 ? 18.675 6.653 -15.124 1.00 62.91 165 GLY A O 1
ATOM 1227 N N . ASP A 1 166 ? 20.869 6.457 -14.700 1.00 75.50 166 ASP A N 1
ATOM 1228 C CA . ASP A 1 166 ? 20.850 5.037 -14.319 1.00 75.50 166 ASP A CA 1
ATOM 1229 C C . ASP A 1 166 ? 20.927 4.916 -12.791 1.00 75.50 166 ASP A C 1
ATOM 1231 O O . ASP A 1 166 ? 21.909 5.351 -12.180 1.00 75.50 166 ASP A O 1
ATOM 1235 N N . ALA A 1 167 ? 19.885 4.351 -12.176 1.00 78.12 167 ALA A N 1
ATOM 1236 C CA . ALA A 1 167 ? 19.819 4.118 -10.735 1.00 78.12 167 ALA A CA 1
ATOM 1237 C C . ALA A 1 167 ? 20.690 2.930 -10.282 1.00 78.12 167 ALA A C 1
ATOM 1239 O O . ALA A 1 167 ? 21.012 2.827 -9.098 1.00 78.12 167 ALA A O 1
ATOM 1240 N N . GLY A 1 168 ? 21.096 2.048 -11.205 1.00 76.69 168 GLY A N 1
ATOM 1241 C CA . GLY A 1 168 ? 22.040 0.965 -10.940 1.00 76.69 168 GLY A CA 1
ATOM 1242 C C . GLY A 1 168 ? 21.533 -0.128 -9.995 1.00 76.69 168 GLY A C 1
ATOM 1243 O O . GLY A 1 168 ? 22.356 -0.774 -9.348 1.00 76.69 168 GLY A O 1
ATOM 1244 N N . ASP A 1 169 ? 20.214 -0.337 -9.896 1.00 84.44 169 ASP A N 1
ATOM 1245 C CA . ASP A 1 169 ? 19.602 -1.377 -9.058 1.00 84.44 169 ASP A CA 1
ATOM 1246 C C . ASP A 1 169 ? 19.086 -2.552 -9.914 1.00 84.44 169 ASP A C 1
ATOM 1248 O O . ASP A 1 169 ? 18.027 -2.442 -10.543 1.00 84.44 169 ASP A O 1
ATOM 1252 N N . PRO A 1 170 ? 19.805 -3.693 -9.947 1.00 85.12 170 PRO A N 1
ATOM 1253 C CA . PRO A 1 170 ? 19.416 -4.846 -10.752 1.00 85.12 170 PRO A CA 1
ATOM 1254 C C . PRO A 1 170 ? 18.054 -5.437 -10.371 1.00 85.12 170 PRO A C 1
ATOM 1256 O O . PRO A 1 170 ? 17.355 -5.951 -11.238 1.00 85.12 170 PRO A O 1
ATOM 1259 N N . ALA A 1 171 ? 17.653 -5.360 -9.098 1.00 91.38 171 ALA A N 1
ATOM 1260 C CA . ALA A 1 171 ? 16.407 -5.973 -8.652 1.00 91.38 171 ALA A CA 1
ATOM 1261 C C . ALA A 1 171 ? 15.194 -5.189 -9.174 1.00 91.38 171 ALA A C 1
ATOM 1263 O O . ALA A 1 171 ? 14.236 -5.771 -9.684 1.00 91.38 171 ALA A O 1
ATOM 1264 N N . TRP A 1 172 ? 15.256 -3.858 -9.121 1.00 94.25 172 TRP A N 1
ATOM 1265 C CA . TRP A 1 172 ? 14.214 -3.003 -9.697 1.00 94.25 172 TRP A CA 1
ATOM 1266 C C . TRP A 1 172 ? 14.251 -2.960 -11.228 1.00 94.25 172 TRP A C 1
ATOM 1268 O O . TRP A 1 172 ? 13.197 -2.817 -11.852 1.00 94.25 172 TRP A O 1
ATOM 1278 N N . ALA A 1 173 ? 15.419 -3.168 -11.839 1.00 91.44 173 ALA A N 1
ATOM 1279 C CA . ALA A 1 173 ? 15.533 -3.422 -13.272 1.00 91.44 173 ALA A CA 1
ATOM 1280 C C . ALA A 1 173 ? 14.788 -4.699 -13.703 1.00 91.44 173 ALA A C 1
ATOM 1282 O O . ALA A 1 173 ? 14.076 -4.682 -14.709 1.00 91.44 173 ALA A O 1
ATOM 1283 N N . ASP A 1 174 ? 14.878 -5.786 -12.935 1.00 93.19 174 ASP A N 1
ATOM 1284 C CA . ASP A 1 174 ? 14.132 -7.017 -13.223 1.00 93.19 174 ASP A CA 1
ATOM 1285 C C . ASP A 1 174 ? 12.615 -6.809 -13.081 1.00 93.19 174 ASP A C 1
ATOM 1287 O O . ASP A 1 174 ? 11.844 -7.237 -13.946 1.00 93.19 174 ASP A O 1
ATOM 1291 N N . VAL A 1 175 ? 12.174 -6.070 -12.053 1.00 95.25 175 VAL A N 1
ATOM 1292 C CA . VAL A 1 175 ? 10.763 -5.666 -11.902 1.00 95.25 175 VAL A CA 1
ATOM 1293 C C . VAL A 1 175 ? 10.304 -4.837 -13.102 1.00 95.25 175 VAL A C 1
ATOM 1295 O O . VAL A 1 175 ? 9.235 -5.101 -13.657 1.00 95.25 175 VAL A O 1
ATOM 1298 N N . TYR A 1 176 ? 11.114 -3.875 -13.555 1.00 93.69 176 TYR A N 1
ATOM 1299 C CA . TYR A 1 176 ? 10.822 -3.099 -14.759 1.00 93.69 176 TYR A CA 1
ATOM 1300 C C . TYR A 1 176 ? 10.597 -4.010 -15.970 1.00 93.69 176 TYR A C 1
ATOM 1302 O O . TYR A 1 176 ? 9.577 -3.893 -16.657 1.00 93.69 176 TYR A O 1
ATOM 1310 N N . MET A 1 177 ? 11.508 -4.960 -16.197 1.00 93.00 177 MET A N 1
ATOM 1311 C CA . MET A 1 177 ? 11.417 -5.905 -17.309 1.00 93.00 177 MET A CA 1
ATOM 1312 C C . MET A 1 177 ? 10.169 -6.796 -17.223 1.00 93.00 177 MET A C 1
ATOM 1314 O O . MET A 1 177 ? 9.522 -7.036 -18.246 1.00 93.00 177 MET A O 1
ATOM 1318 N N . ALA A 1 178 ? 9.775 -7.230 -16.024 1.00 92.75 178 ALA A N 1
ATOM 1319 C CA . ALA A 1 178 ? 8.546 -7.997 -15.811 1.00 92.75 178 ALA A CA 1
ATOM 1320 C C . ALA A 1 178 ? 7.277 -7.182 -16.135 1.00 92.75 178 ALA A C 1
ATOM 1322 O O . ALA A 1 178 ? 6.321 -7.704 -16.723 1.00 92.75 178 ALA A O 1
ATOM 1323 N N . LEU A 1 179 ? 7.268 -5.885 -15.810 1.00 92.75 179 LEU A N 1
ATOM 1324 C CA . LEU A 1 179 ? 6.134 -4.998 -16.080 1.00 92.75 179 LEU A CA 1
ATOM 1325 C C . LEU A 1 179 ? 5.934 -4.754 -17.580 1.00 92.75 179 LEU A C 1
ATOM 1327 O O . LEU A 1 179 ? 4.804 -4.853 -18.062 1.00 92.75 179 LEU A O 1
ATOM 1331 N N . VAL A 1 180 ? 7.013 -4.478 -18.321 1.00 88.94 180 VAL A N 1
ATOM 1332 C CA . VAL A 1 180 ? 6.947 -4.235 -19.776 1.00 88.94 180 VAL A CA 1
ATOM 1333 C C . VAL A 1 180 ? 6.791 -5.525 -20.589 1.00 88.94 180 VAL A C 1
ATOM 1335 O O . VAL A 1 180 ? 6.190 -5.507 -21.662 1.00 88.94 180 VAL A O 1
ATOM 1338 N N . GLY A 1 181 ? 7.303 -6.654 -20.088 1.00 78.00 181 GLY A N 1
ATOM 1339 C CA . GLY A 1 181 ? 7.225 -7.958 -20.752 1.00 78.00 181 GLY A CA 1
ATOM 1340 C C . GLY A 1 181 ? 5.869 -8.657 -20.616 1.00 78.00 181 GLY A C 1
ATOM 1341 O O . GLY A 1 181 ? 5.469 -9.387 -21.522 1.00 78.00 181 GLY A O 1
ATOM 1342 N N . GLY A 1 182 ? 5.137 -8.417 -19.524 1.00 60.31 182 GLY A N 1
ATOM 1343 C CA . GLY A 1 182 ? 3.862 -9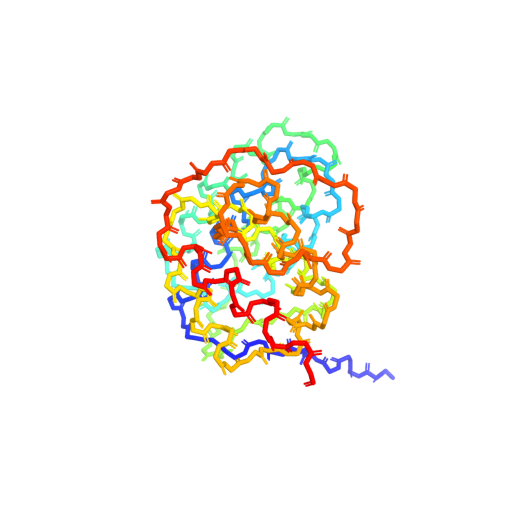.085 -19.229 1.00 60.31 182 GLY A CA 1
ATOM 1344 C C . GLY A 1 182 ? 2.622 -8.498 -19.916 1.00 60.31 182 GLY A C 1
ATOM 1345 O O . GLY A 1 182 ? 1.508 -8.812 -19.516 1.00 60.31 182 GLY A O 1
ATOM 1346 N N . GLY A 1 183 ? 2.789 -7.624 -20.911 1.00 50.34 183 GLY A N 1
ATOM 1347 C CA . GLY A 1 183 ? 1.692 -6.967 -21.635 1.00 50.34 183 GLY A CA 1
ATOM 1348 C C . GLY A 1 183 ? 1.192 -7.694 -22.892 1.00 50.34 183 GLY A C 1
ATOM 1349 O O . GLY A 1 183 ? 0.723 -7.014 -23.805 1.00 50.34 183 GLY A O 1
ATOM 1350 N N . ARG A 1 184 ? 1.334 -9.023 -22.997 1.00 39.66 184 ARG A N 1
ATOM 1351 C CA . ARG A 1 184 ? 0.866 -9.806 -24.160 1.00 39.66 184 ARG A CA 1
ATOM 1352 C C . ARG A 1 184 ? -0.356 -10.653 -23.857 1.00 39.66 184 ARG A C 1
ATOM 1354 O O . ARG A 1 184 ? -0.324 -11.363 -22.833 1.00 39.66 184 ARG A O 1
#

pLDDT: mean 88.72, std 13.34, range [31.23, 98.38]